Protein AF-A0A0D3IPA8-F1 (afdb_monomer)

Foldseek 3Di:
DKDQLEQALVQWDQDPVRDTDGHDSVVIDDDDPPDDDPDPPPPPPDDDNRYAALLADVVCVVPVDDDPVRSVSSVVLRVLCVVVVDDSQCSVVVVVVCVVVPAAQCACLDPPVDDDPVRNVVVVVCVVPDDGGDDDDDDQQAASPPSPHAQFWAFPQQFGHHAPVCVVVVCVVPQADSNPRHGRPDTPGGDDVSRVDDRGDDDPPPPD

Radius of gyration: 21.09 Å; Cα contacts (8 Å, |Δi|>4): 269; chains: 1; bounding box: 36×58×60 Å

Structure (mmCIF, N/CA/C/O backbone):
data_AF-A0A0D3IPA8-F1
#
_entry.id   AF-A0A0D3IPA8-F1
#
loop_
_atom_site.group_PDB
_atom_site.id
_atom_site.type_symbol
_atom_site.label_atom_id
_atom_site.label_alt_id
_atom_site.label_comp_id
_atom_site.label_asym_id
_atom_site.label_entity_id
_atom_site.label_seq_id
_atom_site.pdbx_PDB_ins_code
_atom_site.Cartn_x
_atom_site.Cartn_y
_atom_site.Cartn_z
_atom_site.occupancy
_atom_site.B_iso_or_equiv
_atom_site.auth_seq_id
_atom_site.auth_comp_id
_atom_site.auth_asym_id
_atom_site.auth_atom_id
_atom_site.pdbx_PDB_model_num
ATOM 1 N N . MET A 1 1 ? -15.850 18.752 10.579 1.00 72.00 1 MET A N 1
ATOM 2 C CA . MET A 1 1 ? -15.068 18.152 9.472 1.00 72.00 1 MET A CA 1
ATOM 3 C C . MET A 1 1 ? -15.168 16.642 9.592 1.00 72.00 1 MET A C 1
ATOM 5 O O . MET A 1 1 ? -15.233 16.176 10.719 1.00 72.00 1 MET A O 1
ATOM 9 N N . ILE A 1 2 ? -15.240 15.893 8.491 1.00 83.50 2 ILE A N 1
ATOM 10 C CA . ILE A 1 2 ? -15.263 14.421 8.517 1.00 83.50 2 ILE A CA 1
ATOM 11 C C . ILE A 1 2 ? -13.920 13.928 7.983 1.00 83.50 2 ILE A C 1
ATOM 13 O O . ILE A 1 2 ? -13.492 14.389 6.931 1.00 83.50 2 ILE A O 1
ATOM 17 N N . LEU A 1 3 ? -13.273 13.036 8.728 1.00 84.88 3 LEU A N 1
ATOM 18 C CA . LEU A 1 3 ? -12.065 12.320 8.327 1.00 84.88 3 LEU A CA 1
ATOM 19 C C . LEU A 1 3 ? -12.470 10.974 7.731 1.00 84.88 3 LEU A C 1
ATOM 21 O O . LEU A 1 3 ? -13.316 10.294 8.316 1.00 84.88 3 LEU A O 1
ATOM 25 N N . HIS A 1 4 ? -11.871 10.591 6.607 1.00 88.06 4 HIS A N 1
ATOM 26 C CA . HIS A 1 4 ? -12.133 9.331 5.916 1.00 88.06 4 HIS A CA 1
ATOM 27 C C . HIS A 1 4 ? -11.405 8.157 6.575 1.00 88.06 4 HIS A C 1
ATOM 29 O O . HIS A 1 4 ? -12.012 7.110 6.793 1.00 88.06 4 HIS A O 1
ATOM 35 N N . ARG A 1 5 ? -10.123 8.338 6.936 1.00 85.25 5 ARG A N 1
ATOM 36 C CA . ARG A 1 5 ? -9.261 7.358 7.633 1.00 85.25 5 ARG A CA 1
ATOM 37 C C . ARG A 1 5 ? -8.950 6.067 6.864 1.00 85.25 5 ARG A C 1
ATOM 39 O O . ARG A 1 5 ? -8.300 5.177 7.405 1.00 85.25 5 ARG A O 1
ATOM 46 N N . ASP A 1 6 ? -9.393 5.976 5.615 1.00 87.44 6 ASP A N 1
ATOM 47 C CA . ASP A 1 6 ? -9.100 4.859 4.706 1.00 87.44 6 ASP A CA 1
ATOM 48 C C . ASP A 1 6 ? -9.036 5.316 3.243 1.00 87.44 6 ASP A C 1
ATOM 50 O O . ASP A 1 6 ? -9.655 4.741 2.350 1.00 87.44 6 ASP A O 1
ATOM 54 N N . VAL A 1 7 ? -8.360 6.435 2.983 1.00 91.38 7 VAL A N 1
ATOM 55 C CA . VAL A 1 7 ? -8.137 6.884 1.602 1.00 91.38 7 VAL A CA 1
ATOM 56 C C . VAL A 1 7 ? -7.148 5.924 0.935 1.00 91.38 7 VAL A C 1
ATOM 58 O O . VAL A 1 7 ? -6.080 5.651 1.478 1.00 91.38 7 VAL A O 1
ATOM 61 N N . SER A 1 8 ? -7.522 5.366 -0.216 1.00 89.94 8 SER A N 1
ATOM 62 C CA . SER A 1 8 ? -6.678 4.450 -0.995 1.00 89.94 8 SER A CA 1
ATOM 63 C C . SER A 1 8 ? -7.169 4.344 -2.434 1.00 89.94 8 SER A C 1
ATOM 65 O O . SER A 1 8 ? -8.343 4.608 -2.690 1.00 89.94 8 SER A O 1
ATOM 67 N N . ALA A 1 9 ? -6.321 3.864 -3.349 1.00 87.25 9 ALA A N 1
ATOM 68 C CA . ALA A 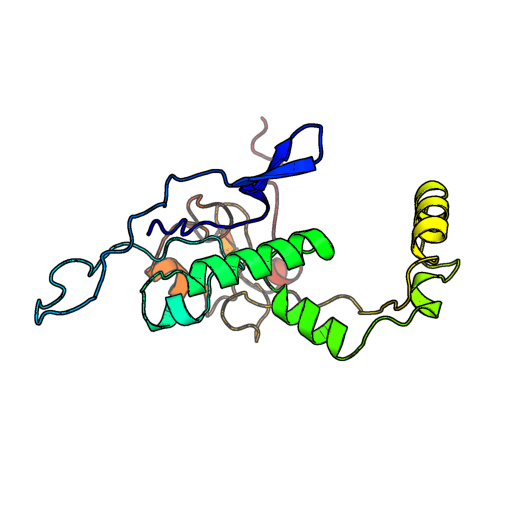1 9 ? -6.697 3.673 -4.754 1.00 87.25 9 ALA A CA 1
ATOM 69 C C . ALA A 1 9 ? -7.928 2.767 -4.918 1.00 87.25 9 ALA A C 1
ATOM 71 O O . ALA A 1 9 ? -8.840 3.089 -5.669 1.00 87.25 9 ALA A O 1
ATOM 72 N N . GLY A 1 10 ? -8.017 1.686 -4.134 1.00 87.19 10 GLY A N 1
ATOM 73 C CA . GLY A 1 10 ? -9.173 0.780 -4.157 1.00 87.19 10 GLY A CA 1
ATOM 74 C C . GLY A 1 10 ? -10.478 1.385 -3.624 1.00 87.19 10 GLY A C 1
ATOM 75 O O . GLY A 1 10 ? -11.533 0.790 -3.812 1.00 87.19 10 GLY A O 1
ATOM 76 N N . ASN A 1 11 ? -10.414 2.548 -2.970 1.00 91.81 11 ASN A N 1
ATOM 77 C CA . ASN A 1 11 ? -11.582 3.278 -2.478 1.00 91.81 11 ASN A CA 1
ATOM 78 C C . ASN A 1 11 ? -11.920 4.491 -3.368 1.00 91.81 11 ASN A C 1
ATOM 80 O O . ASN A 1 11 ? -12.805 5.264 -3.013 1.00 91.81 11 ASN A O 1
ATOM 84 N N . ILE A 1 12 ? -11.248 4.670 -4.512 1.00 91.31 12 ILE A N 1
ATOM 85 C CA . ILE A 1 12 ? -11.631 5.647 -5.537 1.00 91.31 12 ILE A CA 1
ATOM 86 C C . ILE A 1 12 ? -12.378 4.909 -6.645 1.00 91.31 12 ILE A C 1
ATOM 88 O O . ILE A 1 12 ? -11.798 4.133 -7.399 1.00 91.31 12 ILE A O 1
ATOM 92 N N . LEU A 1 13 ? -13.682 5.145 -6.741 1.00 89.38 13 LEU A N 1
ATOM 93 C CA . LEU A 1 13 ? -14.517 4.621 -7.815 1.00 89.38 13 LEU A CA 1
ATOM 94 C C . LEU A 1 13 ? -14.536 5.611 -8.974 1.00 89.38 13 LEU A C 1
ATOM 96 O O . LEU A 1 13 ? -14.623 6.818 -8.753 1.00 89.38 13 LEU A O 1
ATOM 100 N N . LEU A 1 14 ? -14.493 5.098 -10.199 1.00 88.19 14 LEU A N 1
ATOM 101 C CA . LEU A 1 14 ? -14.607 5.900 -11.412 1.00 88.19 14 LEU A CA 1
ATOM 102 C C . LEU A 1 14 ? -15.955 5.631 -12.077 1.00 88.19 14 LEU A C 1
ATOM 104 O O . LEU A 1 14 ? -16.383 4.479 -12.170 1.00 88.19 14 LEU A O 1
ATOM 108 N N . ASP A 1 15 ? -16.622 6.688 -12.532 1.00 84.06 15 ASP A N 1
ATOM 109 C CA . ASP A 1 15 ? -17.771 6.551 -13.427 1.00 84.06 15 ASP A CA 1
ATOM 110 C C . ASP A 1 15 ? -17.337 6.430 -14.901 1.00 84.06 15 ASP A C 1
ATOM 112 O O . ASP A 1 15 ? -16.159 6.541 -15.245 1.00 84.06 15 ASP A O 1
ATOM 116 N N . GLU A 1 16 ? -18.307 6.238 -15.798 1.00 85.94 16 GLU A N 1
ATOM 117 C CA . GLU A 1 16 ? -18.086 6.114 -17.250 1.00 85.94 16 GLU A CA 1
ATOM 118 C C . GLU A 1 16 ? -17.446 7.358 -17.893 1.00 85.94 16 GLU A C 1
ATOM 120 O O . GLU A 1 16 ? -16.988 7.310 -19.033 1.00 85.94 16 GLU A O 1
ATOM 125 N N . ARG A 1 17 ? -17.427 8.490 -17.182 1.00 84.88 17 ARG A N 1
ATOM 126 C CA . ARG A 1 17 ? -16.860 9.765 -17.630 1.00 84.88 17 ARG A CA 1
ATOM 127 C C . ARG A 1 17 ? -15.516 10.068 -16.960 1.00 84.88 17 ARG A C 1
ATOM 129 O O . ARG A 1 17 ? -14.978 11.149 -17.187 1.00 84.88 17 ARG A O 1
ATOM 136 N N . GLY A 1 18 ? -14.991 9.150 -16.147 1.00 79.00 18 GLY A N 1
ATOM 137 C CA . GLY A 1 18 ? -13.737 9.312 -15.416 1.00 79.00 18 GLY A CA 1
ATOM 138 C C . GLY A 1 18 ? -13.834 10.211 -14.179 1.00 79.00 18 GLY A C 1
ATOM 139 O O . GLY A 1 18 ? -12.803 10.635 -13.662 1.00 79.00 18 GLY A O 1
ATOM 140 N N . ASN A 1 19 ? -15.036 10.521 -13.682 1.00 82.75 19 ASN A N 1
ATOM 141 C CA . ASN A 1 19 ? -15.176 11.253 -12.424 1.00 82.75 19 ASN A CA 1
ATOM 142 C C . ASN A 1 19 ? -14.859 10.327 -11.244 1.00 82.75 19 ASN A C 1
ATOM 144 O O . ASN A 1 19 ? -15.402 9.225 -11.151 1.00 82.75 19 ASN A O 1
ATOM 148 N N . GLY A 1 20 ? -14.004 10.798 -10.333 1.00 86.75 20 GLY A N 1
ATOM 149 C CA . GLY A 1 20 ? -13.615 10.070 -9.128 1.00 86.75 20 GLY A CA 1
ATOM 150 C C . GLY A 1 20 ? -14.574 10.284 -7.958 1.00 86.75 20 GLY A C 1
ATOM 151 O O . GLY A 1 20 ? -14.901 11.418 -7.607 1.00 86.75 20 GLY A O 1
ATOM 152 N N . TYR A 1 21 ? -14.964 9.190 -7.311 1.00 87.56 21 TYR A N 1
ATOM 153 C CA . TYR A 1 21 ? -15.811 9.165 -6.123 1.00 87.56 21 TYR A CA 1
ATOM 154 C C . TYR A 1 21 ? -15.123 8.390 -5.005 1.00 87.56 21 TYR A C 1
ATOM 156 O O . TYR A 1 21 ? -14.749 7.233 -5.175 1.00 87.56 21 TYR A O 1
ATOM 164 N N . LEU A 1 22 ? -14.982 9.023 -3.843 1.00 89.81 22 LEU A N 1
ATOM 165 C CA . LEU A 1 22 ? -14.427 8.375 -2.661 1.00 89.81 22 LEU A CA 1
ATOM 166 C C . LEU A 1 22 ? -15.490 7.477 -2.005 1.00 89.81 22 LEU A C 1
ATOM 168 O O . LEU A 1 22 ? -16.595 7.932 -1.703 1.00 89.81 22 LEU A O 1
ATOM 172 N N . ALA A 1 23 ? -15.148 6.209 -1.804 1.00 88.81 23 ALA A N 1
ATOM 173 C CA . ALA A 1 23 ? -16.009 5.158 -1.277 1.00 88.81 23 ALA A CA 1
ATOM 174 C C . ALA A 1 23 ? -15.456 4.556 0.027 1.00 88.81 23 ALA A C 1
ATOM 176 O O . ALA A 1 23 ? -14.347 4.858 0.450 1.00 88.81 23 ALA A O 1
ATOM 177 N N . ASP A 1 24 ? -16.246 3.672 0.643 1.00 85.25 24 ASP A N 1
ATOM 178 C CA . ASP A 1 24 ? -15.945 2.994 1.913 1.00 85.25 24 ASP A CA 1
ATOM 179 C C . ASP A 1 24 ? -15.748 3.938 3.116 1.00 85.25 24 ASP A C 1
ATOM 181 O O . ASP A 1 24 ? -14.680 4.084 3.707 1.00 85.25 24 ASP A O 1
ATOM 185 N N . VAL A 1 25 ? -16.859 4.545 3.537 1.00 82.88 25 VAL A N 1
ATOM 186 C CA . VAL A 1 25 ? -16.928 5.412 4.724 1.00 82.88 25 VAL A CA 1
ATOM 187 C C . VAL A 1 25 ? -17.030 4.631 6.043 1.00 82.88 25 VAL A C 1
ATOM 189 O O . VAL A 1 25 ? -17.378 5.210 7.074 1.00 82.88 25 VAL A O 1
ATOM 192 N N . GLY A 1 26 ? -16.744 3.322 6.054 1.00 81.62 26 GLY A N 1
ATOM 193 C CA . GLY A 1 26 ? -16.870 2.476 7.247 1.00 81.62 26 GLY A CA 1
ATOM 194 C C . GLY A 1 26 ? -15.989 2.930 8.418 1.00 81.62 26 GLY A C 1
ATOM 195 O O . GLY A 1 26 ? -16.339 2.732 9.585 1.00 81.62 26 GLY A O 1
ATOM 196 N N . LEU A 1 27 ? -14.877 3.600 8.107 1.00 77.56 27 LEU A N 1
ATOM 197 C CA . LEU A 1 27 ? -13.938 4.167 9.076 1.00 77.56 27 LEU A CA 1
ATOM 198 C C . LEU A 1 27 ? -14.098 5.681 9.276 1.00 77.56 27 LEU A C 1
ATOM 200 O O . LEU A 1 27 ? -13.433 6.252 10.146 1.00 77.56 27 LEU A O 1
ATOM 204 N N . ALA A 1 28 ? -15.018 6.322 8.549 1.00 83.38 28 ALA A N 1
ATOM 205 C CA . ALA A 1 28 ? -15.177 7.764 8.588 1.00 83.38 28 ALA A CA 1
ATOM 206 C C . ALA A 1 28 ? -15.703 8.254 9.950 1.00 83.38 28 ALA A C 1
ATOM 208 O O . ALA A 1 28 ? -16.588 7.652 10.581 1.00 83.38 28 ALA A O 1
ATOM 209 N N . ARG A 1 29 ? -15.149 9.372 10.432 1.00 81.19 29 ARG A N 1
ATOM 210 C CA . ARG A 1 29 ? -15.501 9.978 11.726 1.00 81.19 29 ARG A CA 1
ATOM 211 C C . ARG A 1 29 ? -15.481 11.496 11.652 1.00 81.19 29 ARG A C 1
ATOM 213 O O . ARG A 1 29 ? -14.645 12.080 10.972 1.00 81.19 29 ARG A O 1
ATOM 220 N N . ALA A 1 30 ? -16.384 12.144 12.384 1.00 79.62 30 ALA A N 1
ATOM 221 C CA . ALA A 1 30 ? -16.293 13.581 12.587 1.00 79.62 30 ALA A CA 1
ATOM 222 C C . ALA A 1 30 ? -15.025 13.895 13.397 1.00 79.62 30 ALA A C 1
ATOM 224 O O . ALA A 1 30 ? -14.816 13.317 14.460 1.00 79.62 30 ALA A O 1
ATOM 225 N N . ALA A 1 31 ? -14.188 14.799 12.893 1.00 67.12 31 ALA A N 1
ATOM 226 C CA . ALA A 1 31 ? -13.149 15.425 13.692 1.00 67.12 31 ALA A CA 1
ATOM 227 C C . ALA A 1 31 ? -13.840 16.285 14.755 1.00 67.12 31 ALA A C 1
ATOM 229 O O . ALA A 1 31 ? -14.540 17.247 14.413 1.00 67.12 31 ALA A O 1
ATOM 230 N N . GLU A 1 32 ? -13.677 15.925 16.026 1.00 60.72 32 GLU A N 1
ATOM 231 C CA . GLU A 1 32 ? -14.066 16.800 17.125 1.00 60.72 32 GLU A CA 1
ATOM 232 C C . GLU A 1 32 ? -13.183 18.049 17.069 1.00 60.72 32 GLU A C 1
ATOM 234 O O . GLU A 1 32 ? -11.959 17.967 16.973 1.00 60.72 32 GLU A O 1
ATOM 239 N N . ALA A 1 33 ? -13.812 19.222 17.042 1.00 46.91 33 ALA A N 1
ATOM 240 C CA . ALA A 1 33 ? -13.095 20.482 17.004 1.00 46.91 33 ALA A CA 1
ATOM 241 C C . ALA A 1 33 ? -12.400 20.702 18.353 1.00 46.91 33 ALA A C 1
ATOM 243 O O . ALA A 1 33 ? -13.020 21.160 19.309 1.00 46.91 33 ALA A O 1
ATOM 244 N N . THR A 1 34 ? -11.100 20.427 18.432 1.00 44.78 34 THR A N 1
ATOM 245 C CA . THR A 1 34 ? -10.223 20.909 19.506 1.00 44.78 34 THR A CA 1
ATOM 246 C C . THR A 1 34 ? -9.998 22.415 19.340 1.00 44.78 34 THR A C 1
ATOM 248 O O . THR A 1 34 ? -8.903 22.890 19.059 1.00 44.78 34 THR A O 1
ATOM 251 N N . ALA A 1 35 ? -11.065 23.198 19.485 1.00 37.41 35 ALA A N 1
ATOM 252 C CA . ALA A 1 35 ? -11.008 24.649 19.540 1.00 37.41 35 ALA A CA 1
ATOM 253 C C . ALA A 1 35 ? -11.583 25.114 20.882 1.00 37.41 35 ALA A C 1
ATOM 255 O O . ALA A 1 35 ? -12.783 25.316 21.028 1.00 37.41 35 ALA A O 1
ATOM 256 N N . GLY A 1 36 ? -10.687 25.296 21.854 1.00 36.56 36 GLY A N 1
ATOM 257 C CA . GLY A 1 36 ? -10.942 26.100 23.047 1.00 36.56 36 GLY A CA 1
ATOM 258 C C . GLY A 1 36 ? -11.609 25.369 24.207 1.00 36.56 36 GLY A C 1
ATOM 259 O O . GLY A 1 36 ? -12.817 25.447 24.396 1.00 36.56 36 GLY A O 1
ATOM 260 N N . GLY A 1 37 ? -10.805 24.765 25.076 1.00 32.59 37 GLY A N 1
ATOM 261 C CA . GLY A 1 37 ? -11.267 24.418 26.414 1.00 32.59 37 GLY A CA 1
ATOM 262 C C . GLY A 1 37 ? -10.507 23.254 27.008 1.00 32.59 37 GLY A C 1
ATOM 263 O O . GLY A 1 37 ? -10.312 22.233 26.365 1.00 32.59 37 GLY A O 1
ATOM 264 N N . ASN A 1 38 ? -10.104 23.439 28.258 1.00 36.62 38 ASN A N 1
ATOM 265 C CA . ASN A 1 38 ? -9.404 22.512 29.139 1.00 36.62 38 ASN A CA 1
ATOM 266 C C . ASN A 1 38 ? -10.245 21.255 29.471 1.00 36.62 38 ASN A C 1
ATOM 268 O O . ASN A 1 38 ? -10.442 20.917 30.635 1.00 36.62 38 ASN A O 1
ATOM 272 N N . GLN A 1 39 ? -10.785 20.565 28.470 1.00 34.81 39 GLN A N 1
ATOM 273 C CA . GLN A 1 39 ? -11.315 19.226 28.654 1.00 34.81 39 GLN A CA 1
ATOM 274 C C . GLN A 1 39 ? -10.170 18.262 28.403 1.00 34.81 39 GLN A C 1
ATOM 276 O O . GLN A 1 39 ? -9.708 18.083 27.278 1.00 34.81 39 GLN A O 1
ATOM 281 N N . GLN A 1 40 ? -9.691 17.666 29.495 1.00 38.81 40 GLN A N 1
ATOM 282 C CA . GLN A 1 40 ? -8.986 16.398 29.431 1.00 38.81 40 GLN A CA 1
ATOM 283 C C . GLN A 1 40 ? -9.760 15.502 28.467 1.00 38.81 40 GLN A C 1
ATOM 285 O O . GLN A 1 40 ? -10.914 15.157 28.739 1.00 38.81 40 GLN A O 1
ATOM 290 N N . VAL A 1 41 ? -9.120 15.188 27.339 1.00 41.72 41 VAL A N 1
ATOM 291 C CA . VAL A 1 41 ? -9.574 14.241 26.320 1.00 41.72 41 VAL A CA 1
ATOM 292 C C . VAL A 1 41 ? -9.639 12.874 26.996 1.00 41.72 41 VAL A C 1
ATOM 294 O O . VAL A 1 41 ? -8.718 12.062 26.952 1.00 41.72 41 VAL A O 1
ATOM 297 N N . SER A 1 42 ? -10.705 12.673 27.757 1.00 39.75 42 SER A N 1
ATOM 298 C CA . SER A 1 42 ? -11.007 11.442 28.452 1.00 39.75 42 SER A CA 1
ATOM 299 C C . SER A 1 42 ? -11.782 10.576 27.466 1.00 39.75 42 SER A C 1
ATOM 301 O O . SER A 1 42 ? -12.867 10.935 27.024 1.00 39.75 42 SER A O 1
ATOM 303 N N . HIS A 1 43 ? -11.180 9.434 27.119 1.00 34.94 43 HIS A N 1
ATOM 304 C CA . HIS A 1 43 ? -11.768 8.317 26.362 1.00 34.94 43 HIS A CA 1
ATOM 305 C C . HIS A 1 43 ? -11.699 8.316 24.821 1.00 34.94 43 HIS A C 1
ATOM 307 O O . HIS A 1 43 ? -12.614 7.818 24.174 1.00 34.94 43 HIS A O 1
ATOM 313 N N . LEU A 1 44 ? -10.555 8.684 24.227 1.00 42.69 44 LEU A N 1
ATOM 314 C CA . LEU A 1 44 ? -10.120 8.088 22.940 1.00 42.69 44 LEU A CA 1
ATOM 315 C C . LEU A 1 44 ? -8.826 7.262 23.052 1.00 42.69 44 LEU A C 1
ATOM 317 O O . LEU A 1 44 ? -8.225 6.868 22.056 1.00 42.69 44 LEU A O 1
ATOM 321 N N . SER A 1 45 ? -8.424 6.920 24.277 1.00 40.16 45 SER A N 1
ATOM 322 C CA . SER A 1 45 ? -7.526 5.787 24.495 1.00 40.16 45 SER A CA 1
ATOM 323 C C . SER A 1 45 ? -8.272 4.513 24.071 1.00 40.16 45 SER A C 1
ATOM 325 O O . SER A 1 45 ? -9.305 4.214 24.665 1.00 40.16 45 SER A O 1
ATOM 327 N N . THR A 1 46 ? -7.761 3.785 23.062 1.00 40.06 46 THR A N 1
ATOM 328 C CA . THR A 1 46 ? -8.163 2.428 22.585 1.00 40.06 46 THR A CA 1
ATOM 329 C C . THR A 1 46 ? -9.049 2.245 21.330 1.00 40.06 46 THR A C 1
ATOM 331 O O . THR A 1 46 ? -9.798 1.273 21.253 1.00 40.06 46 THR A O 1
ATOM 334 N N . GLN A 1 47 ? -8.914 3.032 20.255 1.00 44.81 47 GLN A N 1
ATOM 335 C CA . GLN A 1 47 ? -9.396 2.572 18.933 1.00 44.81 47 GLN A CA 1
ATOM 336 C C . GLN A 1 47 ? -8.225 2.372 17.973 1.00 44.81 47 GLN A C 1
ATOM 338 O O . GLN A 1 47 ? -7.718 3.344 17.435 1.00 44.81 47 GLN A O 1
ATOM 343 N N . ARG A 1 48 ? -7.804 1.098 17.843 1.00 50.94 48 ARG A N 1
ATOM 344 C CA . ARG A 1 48 ? -6.963 0.475 16.794 1.00 50.94 48 ARG A CA 1
ATOM 345 C C . ARG A 1 48 ? -6.468 1.450 15.712 1.00 50.94 48 ARG A C 1
ATOM 347 O O . ARG A 1 48 ? -7.279 2.113 15.078 1.00 50.94 48 ARG A O 1
ATOM 354 N N . LEU A 1 49 ? -5.158 1.473 15.444 1.00 54.28 49 LEU A N 1
ATOM 355 C CA . LEU A 1 49 ? -4.616 2.078 14.220 1.00 54.28 49 LEU A CA 1
ATOM 356 C C . LEU A 1 49 ? -5.353 1.472 13.015 1.00 54.28 49 LEU A C 1
ATOM 358 O O . LEU A 1 49 ? -5.122 0.324 12.645 1.00 54.28 49 LEU A O 1
ATOM 362 N N . PHE A 1 50 ? -6.306 2.224 12.474 1.00 59.56 50 PHE A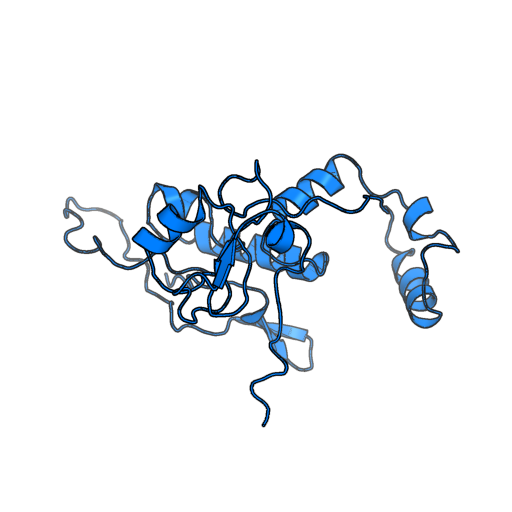 N 1
ATOM 363 C CA . PHE A 1 50 ? -7.077 1.862 11.298 1.00 59.56 50 PHE A CA 1
ATOM 364 C C . PHE A 1 50 ? -6.493 2.643 10.130 1.00 59.56 50 PHE A C 1
ATOM 366 O O . PHE A 1 50 ? -6.422 3.869 10.182 1.00 59.56 50 PHE A O 1
ATOM 373 N N . GLY A 1 51 ? -6.063 1.912 9.112 1.00 63.56 51 GLY A N 1
ATOM 374 C CA . GLY A 1 51 ? -5.547 2.443 7.862 1.00 63.56 51 GLY A CA 1
ATOM 375 C C . GLY A 1 51 ? -4.971 1.304 7.031 1.00 63.56 51 GLY A C 1
ATOM 376 O O . GLY A 1 51 ? -4.535 0.281 7.573 1.00 63.56 51 GLY A O 1
ATOM 377 N N . LYS A 1 52 ? -5.014 1.438 5.708 1.00 74.81 52 LYS A N 1
ATOM 378 C CA . LYS A 1 52 ? -4.388 0.468 4.807 1.00 74.81 52 LYS A CA 1
ATOM 379 C C . LYS A 1 52 ? -2.856 0.593 4.887 1.00 74.81 52 LYS A C 1
ATOM 381 O O . LYS A 1 52 ? -2.339 1.707 4.770 1.00 74.81 52 LYS A O 1
ATOM 386 N N . PRO A 1 53 ? -2.112 -0.514 5.086 1.00 77.06 53 PRO A N 1
ATOM 387 C CA . PRO A 1 53 ? -0.651 -0.498 5.023 1.00 77.06 53 PRO A CA 1
ATOM 388 C C . PRO A 1 53 ? -0.147 0.156 3.730 1.00 77.06 53 PRO A C 1
ATOM 390 O O . PRO A 1 53 ? -0.722 -0.057 2.664 1.00 77.06 53 PRO A O 1
ATOM 393 N N . GLY A 1 54 ? 0.898 0.978 3.837 1.00 83.44 54 GLY A N 1
ATOM 394 C CA . GLY A 1 54 ? 1.431 1.782 2.730 1.00 83.44 54 GLY A CA 1
ATOM 395 C C . GLY A 1 54 ? 0.751 3.143 2.538 1.00 83.44 54 GLY A C 1
ATOM 396 O O . GLY A 1 54 ? 1.403 4.063 2.071 1.00 83.44 54 GLY A O 1
ATOM 397 N N . TYR A 1 55 ? -0.509 3.313 2.959 1.00 87.00 55 TYR A N 1
ATOM 398 C CA . TYR A 1 55 ? -1.239 4.592 2.868 1.00 87.00 55 TYR A CA 1
ATOM 399 C C . TYR A 1 55 ? -1.213 5.404 4.168 1.00 87.00 55 TYR A C 1
ATOM 401 O O . TYR A 1 55 ? -1.594 6.571 4.179 1.00 87.00 55 TYR A O 1
ATOM 409 N N . MET A 1 56 ? -0.816 4.783 5.282 1.00 86.25 56 MET A N 1
ATOM 410 C CA . MET A 1 56 ? -0.811 5.436 6.589 1.00 86.25 56 MET A CA 1
ATOM 411 C C . MET A 1 56 ? 0.325 6.444 6.712 1.00 86.25 56 MET A C 1
ATOM 413 O O . MET A 1 56 ? 1.488 6.094 6.530 1.00 86.25 56 MET A O 1
ATOM 417 N N . ASP A 1 57 ? -0.035 7.657 7.125 1.00 85.31 57 ASP A N 1
ATOM 418 C CA . ASP A 1 57 ? 0.920 8.684 7.521 1.00 85.31 57 ASP A CA 1
ATOM 419 C C . ASP A 1 57 ? 1.785 8.175 8.693 1.00 85.31 57 ASP A C 1
ATOM 421 O O . ASP A 1 57 ? 1.233 7.739 9.713 1.00 85.31 57 ASP A O 1
ATOM 425 N N . PRO A 1 58 ? 3.125 8.219 8.599 1.00 75.94 58 PRO A N 1
ATOM 426 C CA . PRO A 1 58 ? 3.996 7.835 9.704 1.00 75.94 58 PRO A CA 1
ATOM 427 C C . PRO A 1 58 ? 3.725 8.640 10.986 1.00 75.94 58 PRO A C 1
ATOM 429 O O . PRO A 1 58 ? 3.912 8.107 12.081 1.00 75.94 58 PRO A O 1
ATOM 432 N N . ILE A 1 59 ? 3.211 9.874 10.898 1.00 70.62 59 ILE A N 1
ATOM 433 C CA . ILE A 1 59 ? 2.868 10.673 12.084 1.00 70.62 59 ILE A CA 1
ATOM 434 C C . ILE A 1 59 ? 1.698 10.071 12.875 1.00 70.62 59 ILE A C 1
ATOM 436 O O . ILE A 1 59 ? 1.658 10.176 14.101 1.0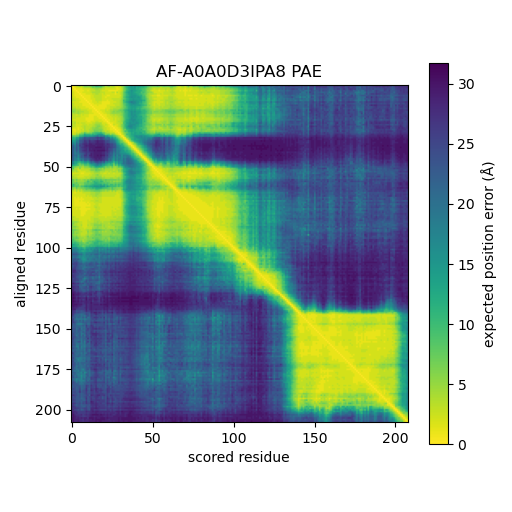0 70.62 59 ILE A O 1
ATOM 440 N N . ILE A 1 60 ? 0.790 9.343 12.210 1.00 69.94 60 ILE A N 1
ATOM 441 C CA . ILE A 1 60 ? -0.290 8.599 12.873 1.00 69.94 60 ILE A CA 1
ATOM 442 C C . ILE A 1 60 ? 0.280 7.494 13.766 1.00 69.94 60 ILE A C 1
ATOM 444 O O . ILE A 1 60 ? -0.309 7.184 14.800 1.00 69.94 60 ILE A O 1
ATOM 448 N N . MET A 1 61 ? 1.422 6.906 13.397 1.00 62.88 61 MET A N 1
ATOM 449 C CA . MET A 1 61 ? 2.080 5.882 14.212 1.00 62.88 61 MET A CA 1
ATOM 450 C C . MET A 1 61 ? 2.704 6.464 15.485 1.00 62.88 61 MET A C 1
ATOM 452 O O . MET A 1 61 ? 2.852 5.737 16.467 1.00 62.88 61 MET A O 1
ATOM 456 N N . HIS A 1 62 ? 3.052 7.753 15.470 1.00 59.47 62 HIS A N 1
ATOM 457 C CA . HIS A 1 62 ? 3.651 8.461 16.598 1.00 59.47 62 HIS A CA 1
ATOM 458 C C . HIS A 1 62 ? 2.588 9.060 17.531 1.00 59.47 62 HIS A C 1
ATOM 460 O O . HIS A 1 62 ? 2.601 8.799 18.733 1.00 59.47 62 HIS A O 1
ATOM 466 N N . ASP A 1 63 ? 1.633 9.811 16.977 1.00 65.00 63 ASP A N 1
ATOM 467 C CA . ASP A 1 63 ? 0.654 10.575 17.762 1.00 65.00 63 ASP A CA 1
ATOM 468 C C . ASP A 1 63 ? -0.661 9.814 17.989 1.00 65.00 63 ASP A C 1
ATOM 470 O O . ASP A 1 63 ? -1.466 10.168 18.855 1.00 65.00 63 ASP A O 1
ATOM 474 N N . GLY A 1 64 ? -0.922 8.765 17.202 1.00 64.06 64 GLY A N 1
ATOM 475 C CA . GLY A 1 64 ? -2.161 7.985 17.265 1.00 64.06 64 GLY A CA 1
ATOM 476 C C . GLY A 1 64 ? -3.417 8.769 16.869 1.00 64.06 64 GLY A C 1
ATOM 477 O O . GLY A 1 64 ? -4.525 8.258 17.036 1.00 64.06 64 GLY A O 1
ATOM 478 N N . GLN A 1 65 ? -3.270 10.001 16.371 1.00 69.81 65 GLN A N 1
ATOM 479 C CA . GLN A 1 65 ? -4.376 10.891 16.029 1.00 69.81 65 GLN A CA 1
ATOM 480 C C . GLN A 1 65 ? -4.526 11.012 14.513 1.00 69.81 65 GLN A C 1
ATOM 482 O O . GLN A 1 65 ? -3.619 11.465 13.819 1.00 69.81 65 GLN A O 1
ATOM 487 N N . ALA A 1 66 ? -5.703 10.651 14.001 1.00 75.62 66 ALA A N 1
ATOM 488 C CA . ALA A 1 66 ? -6.073 10.963 12.626 1.00 75.62 66 ALA A CA 1
ATOM 489 C C . ALA A 1 66 ? -6.438 12.447 12.501 1.00 75.62 66 ALA A C 1
ATOM 491 O O . ALA A 1 66 ? -7.092 13.018 13.375 1.00 75.62 66 ALA A O 1
ATOM 492 N N . SER A 1 67 ? -6.049 13.062 11.392 1.00 79.19 67 SER A N 1
ATOM 493 C CA . SER A 1 67 ? -6.340 14.458 11.080 1.00 79.19 67 SER A CA 1
ATOM 494 C C . SER A 1 67 ? -6.600 14.639 9.585 1.00 79.19 67 SER A C 1
ATOM 496 O O . SER A 1 67 ? -6.520 13.702 8.794 1.00 79.19 67 SER A O 1
ATOM 498 N N . GLN A 1 68 ? -6.897 15.868 9.169 1.00 83.25 68 GLN A N 1
ATOM 499 C CA . GLN A 1 68 ? -6.987 16.176 7.744 1.00 83.25 68 GLN A CA 1
ATOM 500 C C . GLN A 1 68 ? -5.652 15.934 7.025 1.00 83.25 68 GLN A C 1
ATOM 502 O O . GLN A 1 68 ? -5.650 15.470 5.893 1.00 83.25 68 GLN A O 1
ATOM 507 N N . LEU A 1 69 ? -4.522 16.213 7.685 1.00 83.50 69 LEU A N 1
ATOM 508 C CA . LEU A 1 69 ? -3.193 16.018 7.099 1.00 83.50 69 LEU A CA 1
ATOM 509 C C . LEU A 1 69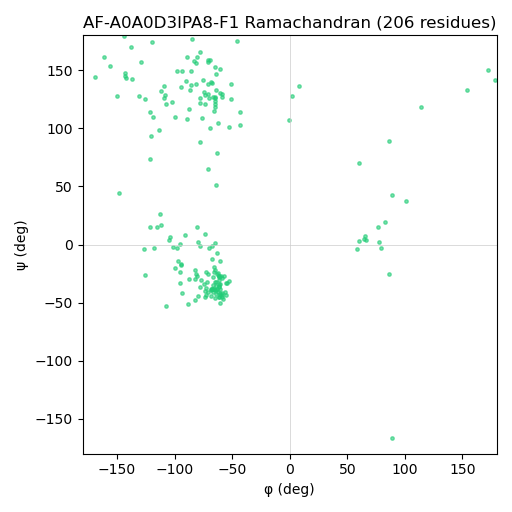 ? -2.920 14.543 6.810 1.00 83.50 69 LEU A C 1
ATOM 511 O O . LEU A 1 69 ? -2.343 14.220 5.778 1.00 83.50 69 LEU A O 1
ATOM 515 N N . THR A 1 70 ? -3.417 13.651 7.664 1.00 84.69 70 THR A N 1
ATOM 516 C CA . THR A 1 70 ? -3.196 12.213 7.506 1.00 84.69 70 THR A CA 1
ATOM 517 C C . THR A 1 70 ? -4.045 11.630 6.373 1.00 84.69 70 THR A C 1
ATOM 519 O O . THR A 1 70 ? -3.586 10.744 5.658 1.00 84.69 70 THR A O 1
ATOM 522 N N . ASP A 1 71 ? -5.262 12.151 6.157 1.00 87.56 71 ASP A N 1
ATOM 523 C CA . ASP A 1 71 ? -6.062 11.819 4.966 1.00 87.56 71 ASP A CA 1
ATOM 524 C C . ASP A 1 71 ? -5.417 12.385 3.686 1.00 87.56 71 ASP A C 1
ATOM 526 O O . ASP A 1 71 ? -5.401 11.712 2.655 1.00 87.56 71 ASP A O 1
ATOM 530 N N . SER A 1 72 ? -4.842 13.592 3.748 1.00 88.69 72 SER A N 1
ATOM 531 C CA . SER A 1 72 ? -4.100 14.191 2.629 1.00 88.69 72 SER A CA 1
ATOM 532 C C . SER A 1 72 ? -2.847 13.394 2.264 1.00 88.69 72 SER A C 1
ATOM 534 O O . SER A 1 72 ? -2.557 13.222 1.083 1.00 88.69 72 SER A O 1
ATOM 536 N N . TYR A 1 73 ? -2.120 12.870 3.253 1.00 90.56 73 TYR A N 1
ATOM 537 C CA . TYR A 1 73 ? -0.986 11.976 3.020 1.00 90.56 73 TYR A CA 1
ATOM 538 C C . TYR A 1 73 ? -1.428 10.709 2.277 1.00 90.56 73 TYR A C 1
ATOM 540 O O . TYR A 1 73 ? -0.874 10.370 1.231 1.00 90.56 73 TYR A O 1
ATOM 548 N N . ALA A 1 74 ? -2.481 10.047 2.764 1.00 91.62 74 ALA A N 1
ATOM 549 C CA . ALA A 1 74 ? -3.030 8.845 2.141 1.00 91.62 74 ALA A CA 1
ATOM 550 C C . ALA A 1 74 ? -3.547 9.103 0.709 1.00 91.62 74 ALA A C 1
ATOM 552 O O . ALA A 1 74 ? -3.412 8.250 -0.176 1.00 91.62 74 ALA A O 1
ATOM 553 N N . LEU A 1 75 ? -4.086 10.299 0.448 1.00 93.31 75 LEU A N 1
ATOM 554 C CA . LEU A 1 75 ? -4.417 10.750 -0.904 1.00 93.31 75 LEU A CA 1
ATOM 555 C C . LEU A 1 75 ? -3.165 10.886 -1.785 1.00 93.31 75 LEU A C 1
ATOM 557 O O . LEU A 1 75 ? -3.184 10.433 -2.926 1.00 93.31 75 LEU A O 1
ATOM 561 N N . GLY A 1 76 ? -2.069 11.445 -1.266 1.00 93.19 76 GLY A N 1
ATOM 562 C CA . GLY A 1 76 ? -0.788 11.524 -1.977 1.00 93.19 76 GLY A CA 1
ATOM 563 C C . GLY A 1 76 ? -0.265 10.148 -2.397 1.00 93.19 76 GLY A C 1
ATOM 564 O O . GLY A 1 76 ? 0.051 9.938 -3.566 1.00 93.19 76 GLY A O 1
ATOM 565 N N . ILE A 1 77 ? -0.286 9.176 -1.481 1.00 93.81 77 ILE A N 1
ATOM 566 C CA . ILE A 1 77 ? 0.055 7.780 -1.800 1.00 93.81 77 ILE A CA 1
ATOM 567 C C . ILE A 1 77 ? -0.889 7.212 -2.865 1.00 93.81 77 ILE A C 1
ATOM 569 O O . ILE A 1 77 ? -0.442 6.546 -3.791 1.00 93.81 77 ILE A O 1
ATOM 573 N N . THR A 1 78 ? -2.190 7.496 -2.776 1.00 92.44 78 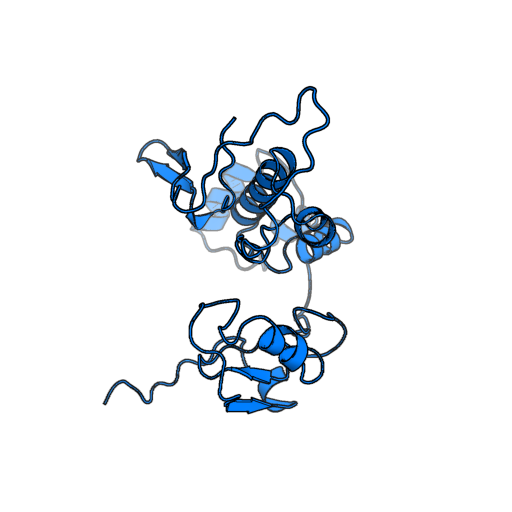THR A N 1
ATOM 574 C CA . THR A 1 78 ? -3.178 7.049 -3.772 1.00 92.44 78 THR A CA 1
ATOM 575 C C . THR A 1 78 ? -2.857 7.557 -5.175 1.00 92.44 78 THR A C 1
ATOM 577 O O . THR A 1 78 ? -2.954 6.795 -6.139 1.00 92.44 78 THR A O 1
ATOM 580 N N . LEU A 1 79 ? -2.440 8.817 -5.296 1.00 88.62 79 LEU A N 1
ATOM 581 C CA . LEU A 1 79 ? -2.006 9.384 -6.570 1.00 88.62 79 LEU A CA 1
ATOM 582 C C . LEU A 1 79 ? -0.743 8.691 -7.081 1.00 88.62 79 LEU A C 1
ATOM 584 O O . LEU A 1 79 ? -0.716 8.281 -8.235 1.00 88.62 79 LEU A O 1
ATOM 588 N N . LEU A 1 80 ? 0.260 8.485 -6.225 1.00 86.31 80 LEU A N 1
ATOM 589 C CA . LEU A 1 80 ? 1.491 7.793 -6.612 1.00 86.31 80 LEU A CA 1
ATOM 590 C C . LEU A 1 80 ? 1.224 6.353 -7.072 1.00 86.31 80 LEU A C 1
ATOM 592 O O . LEU A 1 80 ? 1.745 5.944 -8.103 1.00 86.31 80 LEU A O 1
ATOM 596 N N . VAL A 1 81 ? 0.367 5.600 -6.376 1.00 87.00 81 VAL A N 1
ATOM 597 C CA . VAL A 1 81 ? -0.054 4.251 -6.801 1.00 87.00 81 VAL A CA 1
ATOM 598 C C . VAL A 1 81 ? -0.705 4.300 -8.181 1.00 87.00 81 VAL A C 1
ATOM 600 O O . VAL A 1 81 ? -0.416 3.467 -9.033 1.00 87.00 81 VAL A O 1
ATOM 603 N N . SER A 1 82 ? -1.570 5.289 -8.408 1.00 83.50 82 SER A N 1
ATOM 604 C CA . SER A 1 82 ? -2.304 5.429 -9.669 1.00 83.50 82 SER A CA 1
ATOM 605 C C . SER A 1 82 ? -1.387 5.807 -10.833 1.00 83.50 82 SER A C 1
ATOM 607 O O . SER A 1 82 ? -1.562 5.295 -11.931 1.00 83.50 82 SER A O 1
ATOM 609 N N . LEU A 1 83 ? -0.408 6.684 -10.593 1.00 80.50 83 LEU A N 1
ATOM 610 C CA . LEU A 1 83 ? 0.524 7.171 -11.612 1.00 80.50 83 LEU A CA 1
ATOM 611 C C . LEU A 1 83 ? 1.621 6.158 -11.942 1.00 80.50 83 LEU A C 1
ATOM 613 O O . LEU A 1 83 ? 2.026 6.048 -13.091 1.00 80.50 83 LEU A O 1
ATOM 617 N N . THR A 1 84 ? 2.104 5.421 -10.942 1.00 77.50 84 THR A N 1
ATOM 618 C CA . THR A 1 84 ? 3.226 4.484 -11.115 1.00 77.50 84 THR A CA 1
ATOM 619 C C . THR A 1 84 ? 2.773 3.052 -11.396 1.00 77.50 84 THR A C 1
ATOM 621 O O . THR A 1 84 ? 3.585 2.217 -11.782 1.00 77.50 84 THR A O 1
ATOM 624 N N . GLY A 1 85 ? 1.506 2.722 -11.120 1.00 79.62 85 GLY A N 1
ATOM 625 C CA . GLY A 1 85 ? 1.005 1.345 -11.124 1.00 79.62 85 GLY A CA 1
ATOM 626 C C . GLY A 1 85 ? 1.609 0.454 -10.027 1.00 79.62 85 GLY A C 1
ATOM 627 O O . GLY A 1 85 ? 1.316 -0.742 -9.971 1.00 79.62 85 GLY A O 1
ATOM 628 N N . ARG A 1 86 ? 2.454 1.005 -9.146 1.00 81.19 86 ARG A N 1
ATOM 629 C CA . ARG A 1 86 ? 3.150 0.263 -8.090 1.00 81.19 86 ARG A CA 1
ATOM 630 C C . ARG A 1 86 ? 2.271 0.146 -6.846 1.00 81.19 86 ARG A C 1
ATOM 632 O O . ARG A 1 86 ? 1.449 1.009 -6.540 1.00 81.19 86 ARG A O 1
ATOM 639 N N . GLY A 1 87 ? 2.445 -0.942 -6.099 1.00 80.75 87 GLY A N 1
ATOM 640 C CA . GLY A 1 87 ? 1.739 -1.140 -4.833 1.00 80.75 87 GLY A CA 1
ATOM 641 C C . GLY A 1 87 ? 2.143 -0.093 -3.790 1.00 80.75 87 GLY A C 1
ATOM 642 O O . GLY A 1 87 ? 3.295 0.315 -3.737 1.00 80.75 87 GLY A O 1
ATOM 643 N N . ALA A 1 88 ? 1.210 0.305 -2.920 1.00 81.00 88 ALA A N 1
ATOM 644 C CA . ALA A 1 88 ? 1.455 1.336 -1.900 1.00 81.00 88 ALA A CA 1
ATOM 645 C C . ALA A 1 88 ? 2.562 0.978 -0.893 1.00 81.00 88 ALA A C 1
ATOM 647 O O . ALA A 1 88 ? 3.199 1.856 -0.316 1.00 81.00 88 ALA A O 1
ATOM 648 N N . LEU A 1 89 ? 2.782 -0.314 -0.644 1.00 81.44 89 LEU A N 1
ATOM 649 C CA . LEU A 1 89 ? 3.812 -0.764 0.284 1.00 81.44 89 LEU A CA 1
ATOM 650 C C . LEU A 1 89 ? 5.189 -0.678 -0.380 1.00 81.44 89 LEU A C 1
ATOM 652 O O . LEU A 1 89 ? 5.415 -1.306 -1.408 1.00 81.44 89 LEU A O 1
ATOM 656 N N . GLY A 1 90 ? 6.101 0.083 0.228 1.00 76.25 90 GLY A N 1
ATOM 657 C CA . 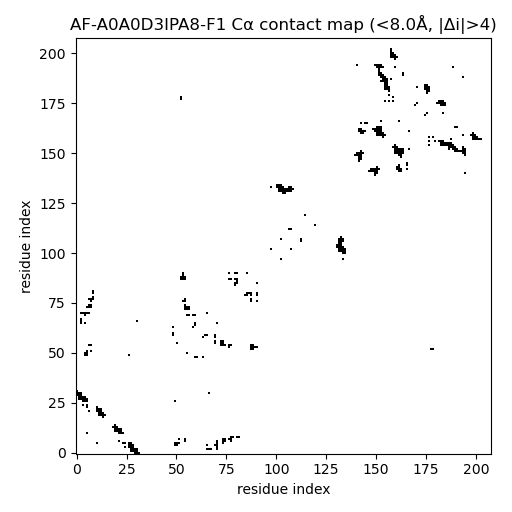GLY A 1 90 ? 7.425 0.348 -0.344 1.00 76.25 90 GLY A CA 1
ATOM 658 C C . GLY A 1 90 ? 7.420 1.393 -1.463 1.00 76.25 90 GLY A C 1
ATOM 659 O O . GLY A 1 90 ? 8.477 1.684 -2.008 1.00 76.25 90 GLY A O 1
ATOM 660 N N . LEU A 1 91 ? 6.262 1.992 -1.774 1.00 81.56 91 LEU A N 1
ATOM 661 C CA . LEU A 1 91 ? 6.122 2.957 -2.864 1.00 81.56 91 LEU A CA 1
ATOM 662 C C . LEU A 1 91 ? 7.034 4.166 -2.703 1.00 81.56 91 LEU A C 1
ATOM 664 O O . LEU A 1 91 ? 7.677 4.560 -3.661 1.00 81.56 91 LEU A O 1
ATOM 668 N N . LEU A 1 92 ? 7.099 4.738 -1.499 1.00 78.94 92 LEU A N 1
ATOM 669 C CA . LEU A 1 92 ? 7.944 5.904 -1.253 1.00 78.94 92 LEU A CA 1
ATOM 670 C C . LEU A 1 92 ? 9.419 5.591 -1.484 1.00 78.94 92 LEU A C 1
ATOM 672 O O . LEU A 1 92 ? 10.082 6.371 -2.140 1.00 78.94 92 LEU A O 1
ATOM 676 N N . ASN A 1 93 ? 9.896 4.417 -1.067 1.00 75.75 93 ASN A N 1
ATOM 677 C CA . ASN A 1 93 ? 11.276 4.006 -1.329 1.00 75.75 93 ASN A CA 1
ATOM 678 C C . ASN A 1 93 ? 11.519 3.778 -2.824 1.00 75.75 93 ASN A C 1
ATOM 680 O O . ASN A 1 93 ? 12.557 4.164 -3.340 1.00 75.75 93 ASN A O 1
ATOM 684 N N . ALA A 1 94 ? 10.559 3.166 -3.521 1.00 72.25 94 ALA A N 1
ATOM 685 C CA . ALA A 1 94 ? 10.646 2.977 -4.963 1.00 72.25 94 ALA A CA 1
ATOM 686 C C . ALA A 1 94 ? 10.661 4.320 -5.709 1.00 72.25 94 ALA A C 1
ATOM 688 O O . ALA A 1 94 ? 11.391 4.465 -6.682 1.00 72.25 94 ALA A O 1
ATOM 689 N N . CYS A 1 95 ? 9.875 5.296 -5.248 1.00 74.50 95 CYS A N 1
ATOM 690 C CA . CYS A 1 95 ? 9.888 6.653 -5.776 1.00 74.50 95 CYS A CA 1
ATOM 691 C C . CYS A 1 95 ? 11.191 7.379 -5.434 1.00 74.50 95 CYS A C 1
ATOM 693 O O . CYS A 1 95 ? 11.749 8.005 -6.319 1.00 74.50 95 CYS A O 1
ATOM 695 N N . ASP A 1 96 ? 11.695 7.278 -4.205 1.00 76.38 96 ASP A N 1
ATOM 696 C CA . ASP A 1 96 ? 12.965 7.888 -3.801 1.00 76.38 96 ASP A CA 1
ATOM 697 C C . ASP A 1 96 ? 14.125 7.318 -4.632 1.00 76.38 96 ASP A C 1
ATOM 699 O O . ASP A 1 96 ? 14.905 8.078 -5.195 1.00 76.38 96 ASP A O 1
ATOM 703 N N . TYR A 1 97 ? 14.174 5.995 -4.818 1.00 68.81 97 TYR A N 1
ATOM 704 C CA . TYR A 1 97 ? 15.167 5.344 -5.675 1.00 68.81 97 TYR A CA 1
ATOM 705 C C . TYR A 1 97 ? 15.050 5.798 -7.137 1.00 68.81 97 TYR A C 1
ATOM 707 O O . TYR A 1 97 ? 16.049 6.141 -7.763 1.00 68.81 97 TYR A O 1
ATOM 715 N N . ALA A 1 98 ? 13.826 5.855 -7.670 1.00 69.00 98 ALA A N 1
ATOM 716 C CA . ALA A 1 98 ? 13.579 6.349 -9.024 1.00 69.00 98 ALA A CA 1
ATOM 717 C C . ALA A 1 98 ? 13.892 7.848 -9.181 1.00 69.00 98 ALA A C 1
ATOM 719 O O . ALA A 1 98 ? 14.139 8.305 -10.287 1.00 69.00 98 ALA A O 1
ATOM 720 N N . LEU A 1 99 ? 13.877 8.638 -8.106 1.00 72.75 99 LEU A N 1
ATOM 721 C CA . LEU A 1 99 ? 14.282 10.045 -8.146 1.00 72.75 99 LEU A CA 1
ATOM 722 C C . LEU A 1 99 ? 15.804 10.214 -8.059 1.00 72.75 99 LEU A C 1
ATOM 724 O O . LEU A 1 99 ? 16.326 11.186 -8.607 1.00 72.75 99 LEU A O 1
ATOM 728 N N . ASP A 1 100 ? 16.502 9.293 -7.392 1.00 72.31 100 ASP A N 1
ATOM 729 C CA . ASP A 1 100 ? 17.966 9.272 -7.309 1.00 72.31 100 ASP A CA 1
ATOM 730 C C . ASP A 1 100 ? 18.610 8.809 -8.628 1.00 72.31 100 ASP A C 1
ATOM 732 O O . ASP A 1 100 ? 19.607 9.388 -9.069 1.00 72.31 100 ASP A O 1
ATOM 736 N N . GLU A 1 101 ? 18.016 7.812 -9.287 1.00 66.81 101 GLU A N 1
ATOM 737 C CA . GLU A 1 101 ? 18.386 7.358 -10.631 1.00 66.81 101 GLU A CA 1
ATOM 738 C C . GLU A 1 101 ? 17.176 7.466 -11.564 1.00 66.81 101 GLU A C 1
ATOM 740 O O . GLU A 1 101 ? 16.565 6.451 -11.912 1.00 66.81 101 GLU A O 1
ATOM 745 N N . PRO A 1 102 ? 16.807 8.698 -11.967 1.00 65.88 102 PRO A N 1
ATOM 746 C CA . PRO A 1 102 ? 15.701 8.892 -12.865 1.00 65.88 102 PRO A CA 1
ATOM 747 C C . PRO A 1 102 ? 16.078 8.269 -14.180 1.00 65.88 102 PRO A C 1
ATOM 749 O O . PRO A 1 102 ? 17.042 8.622 -14.864 1.00 65.88 102 PRO A O 1
ATOM 752 N N . ASP A 1 103 ? 15.238 7.334 -14.522 1.00 66.94 103 ASP A N 1
ATOM 753 C CA . ASP A 1 103 ? 14.638 7.319 -15.802 1.00 66.94 103 ASP A CA 1
ATOM 754 C C . ASP A 1 103 ? 15.028 8.496 -16.776 1.00 66.94 103 ASP A C 1
ATOM 756 O O . ASP A 1 103 ? 14.535 9.596 -16.593 1.00 66.94 103 ASP A O 1
ATOM 760 N N . THR A 1 104 ? 15.848 8.277 -17.833 1.00 70.25 104 THR A N 1
ATOM 761 C CA . THR A 1 104 ? 16.110 9.054 -19.091 1.00 70.25 104 THR A CA 1
ATOM 762 C C . THR A 1 104 ? 15.173 8.819 -20.301 1.00 70.25 104 THR A C 1
ATOM 764 O O . THR A 1 104 ? 14.764 7.699 -20.596 1.00 70.25 104 THR A O 1
ATOM 767 N N . ALA A 1 105 ? 14.749 9.862 -21.015 1.00 58.12 105 ALA A N 1
ATOM 768 C CA . ALA A 1 105 ? 13.705 9.753 -22.044 1.00 58.12 105 ALA A CA 1
ATOM 769 C C . ALA A 1 105 ? 14.114 8.809 -23.169 1.00 58.12 105 ALA A C 1
ATOM 771 O O . ALA A 1 105 ? 13.306 8.020 -23.654 1.00 58.12 105 ALA A O 1
ATOM 772 N N . GLU A 1 106 ? 15.404 8.833 -23.501 1.00 58.12 106 GLU A N 1
ATOM 773 C CA . GLU A 1 106 ? 16.010 7.905 -24.439 1.00 58.12 106 GLU A CA 1
ATOM 774 C C . GLU A 1 106 ? 15.915 6.435 -23.992 1.00 58.12 106 GLU A C 1
ATOM 776 O O . GLU A 1 106 ? 15.819 5.557 -24.847 1.00 58.12 106 GLU A O 1
ATOM 781 N N . GLY A 1 107 ? 15.912 6.151 -22.684 1.00 63.47 107 GLY A N 1
ATOM 782 C CA . GLY A 1 107 ? 15.781 4.801 -22.127 1.00 63.47 107 GLY A CA 1
ATOM 783 C C . GLY A 1 107 ? 14.368 4.226 -22.258 1.00 63.47 107 GLY A C 1
ATOM 784 O O . GLY A 1 107 ? 14.205 3.088 -22.693 1.00 63.47 107 GLY A O 1
ATOM 785 N N . ILE A 1 108 ? 13.338 5.030 -21.970 1.00 61.38 108 ILE A N 1
ATOM 786 C CA . ILE A 1 108 ? 11.927 4.639 -22.167 1.00 61.38 108 ILE A CA 1
ATOM 787 C C . ILE A 1 108 ? 11.607 4.444 -23.657 1.00 61.38 108 ILE A C 1
ATOM 789 O O . ILE A 1 108 ? 10.888 3.511 -24.015 1.00 61.38 108 ILE A O 1
ATOM 793 N N . ALA A 1 109 ? 12.158 5.283 -24.539 1.00 58.59 109 ALA A N 1
ATOM 794 C CA . ALA A 1 109 ? 11.893 5.237 -25.979 1.00 58.59 109 ALA A CA 1
ATOM 795 C C . ALA A 1 109 ? 12.659 4.123 -26.732 1.00 58.59 109 ALA A C 1
ATOM 797 O O . ALA A 1 109 ? 12.504 3.970 -27.948 1.00 58.59 109 ALA A O 1
ATOM 798 N N . ALA A 1 110 ? 13.499 3.335 -26.049 1.00 64.69 110 ALA A N 1
ATOM 799 C CA . ALA A 1 110 ? 14.348 2.337 -26.691 1.00 64.69 110 ALA A CA 1
ATOM 800 C C . ALA A 1 110 ? 13.545 1.165 -27.293 1.00 64.69 110 ALA A C 1
ATOM 802 O O . ALA A 1 110 ? 12.591 0.643 -26.714 1.00 64.69 110 ALA A O 1
ATOM 803 N N . ALA A 1 111 ? 13.953 0.711 -28.482 1.00 58.97 111 ALA A N 1
ATOM 804 C CA . ALA A 1 111 ? 13.242 -0.323 -29.244 1.00 58.97 111 ALA A CA 1
ATOM 805 C C . ALA A 1 111 ? 13.242 -1.713 -28.573 1.00 58.97 111 ALA A C 1
ATOM 807 O O . ALA A 1 111 ? 12.425 -2.567 -28.916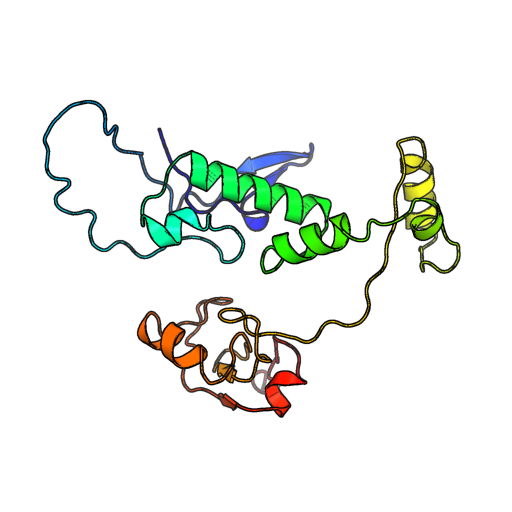 1.00 58.97 111 ALA A O 1
ATOM 808 N N . ASP A 1 112 ? 14.160 -1.952 -27.638 1.00 64.00 112 ASP A N 1
ATOM 809 C CA . ASP A 1 112 ? 14.293 -3.178 -26.852 1.00 64.00 112 ASP A CA 1
ATOM 810 C C . ASP A 1 112 ? 13.595 -3.112 -25.483 1.00 64.00 112 ASP A C 1
ATOM 812 O O . ASP A 1 112 ? 13.555 -4.122 -24.783 1.00 64.00 112 ASP A O 1
ATOM 816 N N . ALA A 1 113 ? 12.943 -1.994 -25.144 1.00 61.06 113 ALA A N 1
ATOM 817 C CA . ALA A 1 113 ? 12.154 -1.838 -23.918 1.00 61.06 113 ALA A CA 1
ATOM 818 C C . ALA A 1 113 ? 10.877 -2.713 -23.878 1.00 61.06 113 ALA A C 1
ATOM 820 O O . ALA A 1 113 ? 10.153 -2.730 -22.885 1.00 61.06 113 ALA A O 1
ATOM 821 N N . GLY A 1 114 ? 10.601 -3.491 -24.934 1.00 62.97 114 GLY A N 1
ATOM 822 C CA . GLY A 1 114 ? 9.560 -4.524 -24.926 1.00 62.97 114 GLY A CA 1
ATOM 823 C C . GLY A 1 114 ? 8.139 -4.017 -25.193 1.00 62.97 114 GLY A C 1
ATOM 824 O O . GLY A 1 114 ? 7.177 -4.720 -24.880 1.00 62.97 114 GLY A O 1
ATOM 825 N N . TRP A 1 115 ? 7.994 -2.830 -25.789 1.00 61.62 115 TRP A N 1
ATOM 826 C CA . TRP A 1 115 ? 6.704 -2.246 -26.156 1.00 61.62 115 TRP A CA 1
ATOM 827 C C . TRP A 1 115 ? 5.911 -3.143 -27.119 1.00 61.62 115 TRP A C 1
ATOM 829 O O . TRP A 1 115 ? 6.401 -3.552 -28.174 1.00 61.62 115 TRP A O 1
ATOM 839 N N . SER A 1 116 ? 4.644 -3.412 -26.801 1.00 64.12 116 SER A N 1
ATOM 840 C CA . SER A 1 116 ? 3.698 -3.917 -27.800 1.00 64.12 116 SER A CA 1
ATOM 841 C C . SER A 1 116 ? 3.337 -2.811 -28.800 1.00 64.12 116 SER A C 1
ATOM 843 O O . SER A 1 116 ? 3.417 -1.625 -28.483 1.00 64.12 116 SER A O 1
ATOM 845 N N . ALA A 1 117 ? 2.890 -3.180 -30.005 1.00 64.88 117 ALA A N 1
ATOM 846 C CA . ALA A 1 117 ? 2.539 -2.209 -31.050 1.00 64.88 117 ALA A CA 1
ATOM 847 C C . ALA A 1 117 ? 1.500 -1.162 -30.593 1.00 64.88 117 ALA A C 1
ATOM 849 O O . ALA A 1 117 ? 1.577 -0.012 -31.005 1.00 64.88 117 ALA A O 1
ATOM 850 N N . ALA A 1 118 ? 0.574 -1.547 -29.707 1.00 61.97 118 ALA A N 1
ATOM 851 C CA . ALA A 1 118 ? -0.416 -0.639 -29.129 1.00 61.97 118 ALA A CA 1
ATOM 852 C C . ALA A 1 118 ? 0.211 0.359 -28.143 1.00 61.97 118 ALA A C 1
ATOM 854 O O . ALA A 1 118 ? -0.119 1.539 -28.168 1.00 61.97 118 ALA A O 1
ATOM 855 N N . GLN A 1 119 ? 1.151 -0.098 -27.311 1.00 57.50 119 GLN A N 1
ATOM 856 C CA . GLN A 1 119 ? 1.820 0.779 -26.353 1.00 57.50 119 GLN A CA 1
ATOM 857 C C . GLN A 1 119 ? 2.783 1.747 -27.051 1.00 57.50 119 GLN A C 1
ATOM 859 O O . GLN A 1 119 ? 2.899 2.879 -26.612 1.00 57.50 119 GLN A O 1
ATOM 864 N N . ALA A 1 120 ? 3.420 1.351 -28.160 1.00 61.50 120 ALA A N 1
ATOM 865 C CA . ALA A 1 120 ? 4.253 2.252 -28.963 1.00 61.50 120 ALA A CA 1
ATOM 866 C C . ALA A 1 120 ? 3.436 3.374 -29.642 1.00 61.50 120 ALA A C 1
ATOM 868 O O . ALA A 1 120 ? 3.911 4.501 -29.765 1.00 61.50 120 ALA A O 1
ATOM 869 N N . GLU A 1 121 ? 2.197 3.086 -30.059 1.00 60.75 121 GLU A N 1
ATOM 870 C CA . GLU A 1 121 ? 1.278 4.077 -30.643 1.00 60.75 121 GLU A CA 1
ATOM 871 C C . GLU A 1 121 ? 0.732 5.051 -29.580 1.00 60.75 121 GLU A C 1
ATOM 873 O O . GLU A 1 121 ? 0.631 6.253 -29.824 1.00 60.75 121 GLU A O 1
ATOM 878 N N . GLU A 1 122 ? 0.454 4.551 -28.373 1.00 56.62 122 GLU A N 1
ATOM 879 C CA . GLU A 1 122 ? 0.070 5.357 -27.208 1.00 56.62 122 GLU A CA 1
ATOM 880 C C . GLU A 1 122 ? 1.242 6.220 -26.699 1.00 56.62 122 GLU A C 1
ATOM 882 O O . GLU A 1 122 ? 1.052 7.395 -26.385 1.00 56.62 122 GLU A O 1
ATOM 887 N N . LEU A 1 123 ? 2.474 5.694 -26.713 1.00 53.09 123 LEU A N 1
ATOM 888 C CA . LEU A 1 123 ? 3.680 6.442 -26.351 1.00 53.09 123 LEU A CA 1
ATOM 889 C C . LEU A 1 123 ? 3.992 7.564 -27.343 1.00 53.09 123 LEU A C 1
ATOM 891 O O . LEU A 1 123 ? 4.349 8.649 -26.911 1.00 53.09 123 LEU A O 1
ATOM 895 N N . ALA A 1 124 ? 3.790 7.361 -28.649 1.00 55.56 124 ALA A N 1
ATOM 896 C CA . ALA A 1 124 ? 3.974 8.413 -29.655 1.00 55.56 124 ALA A CA 1
ATOM 897 C C . ALA A 1 124 ? 3.001 9.600 -29.467 1.00 55.56 124 ALA A C 1
ATOM 899 O O . ALA A 1 124 ? 3.299 10.729 -29.863 1.00 55.56 124 ALA A O 1
ATOM 900 N N . LEU A 1 125 ? 1.839 9.364 -28.841 1.00 52.72 125 LEU A N 1
ATOM 901 C CA . LEU A 1 125 ? 0.907 10.416 -28.417 1.00 52.72 125 LEU A CA 1
ATOM 902 C C . LEU A 1 125 ? 1.377 11.134 -27.139 1.00 52.72 125 LEU A C 1
ATOM 904 O O . LEU A 1 125 ? 1.100 12.323 -26.980 1.00 52.72 125 LEU A O 1
ATOM 908 N N . VAL A 1 126 ? 2.089 10.436 -26.250 1.00 46.12 126 VAL A N 1
ATOM 909 C CA . VAL A 1 126 ? 2.616 10.949 -24.972 1.00 46.12 126 VAL A CA 1
ATOM 910 C C . VAL A 1 126 ? 4.000 11.610 -25.121 1.00 46.12 126 VAL A C 1
ATOM 912 O O . VAL A 1 126 ? 4.276 12.579 -24.424 1.00 46.12 126 VAL A O 1
ATOM 915 N N . GLU A 1 127 ? 4.844 11.200 -26.074 1.00 40.00 127 GLU A N 1
ATOM 916 C CA . GLU A 1 127 ? 6.122 11.850 -26.433 1.00 40.00 127 GLU A CA 1
ATOM 917 C C . GLU A 1 127 ? 5.925 13.281 -26.948 1.00 40.00 127 GLU A C 1
ATOM 919 O O . GLU A 1 127 ? 6.791 14.136 -26.776 1.00 40.00 127 GLU A O 1
ATOM 924 N N . ALA A 1 128 ? 4.744 13.599 -27.483 1.00 48.16 128 ALA A N 1
ATOM 925 C CA . ALA A 1 128 ? 4.349 14.981 -27.736 1.00 48.16 128 ALA A CA 1
ATOM 926 C C . ALA A 1 128 ? 4.247 15.835 -26.445 1.00 48.16 128 ALA A C 1
ATOM 928 O O . ALA A 1 128 ? 4.048 17.048 -26.541 1.00 48.16 128 ALA A O 1
ATOM 929 N N . ALA A 1 129 ? 4.370 15.231 -25.255 1.00 42.72 129 ALA A N 1
ATOM 930 C CA . ALA A 1 129 ? 4.140 15.852 -23.951 1.00 42.72 129 ALA A CA 1
ATOM 931 C C . ALA A 1 129 ? 5.289 15.738 -22.911 1.00 42.72 129 ALA A C 1
ATOM 933 O O . ALA A 1 129 ? 5.181 16.413 -21.888 1.00 42.72 129 ALA A O 1
ATOM 934 N N . GLY A 1 130 ? 6.405 15.033 -23.166 1.00 33.06 130 GLY A N 1
ATOM 935 C CA . GLY A 1 130 ? 7.666 15.194 -22.402 1.00 33.06 130 GLY A CA 1
ATOM 936 C C . GLY A 1 130 ? 8.168 14.008 -21.543 1.00 33.06 130 GLY A C 1
ATOM 937 O O . GLY A 1 130 ? 7.496 13.592 -20.607 1.00 33.06 130 GLY A O 1
ATOM 938 N N . GLU A 1 131 ? 9.368 13.527 -21.922 1.00 37.59 131 GLU A N 1
ATOM 939 C CA . GLU A 1 131 ? 10.561 12.950 -21.224 1.00 37.59 131 GLU A CA 1
ATOM 940 C C . GLU A 1 131 ? 10.455 12.654 -19.694 1.00 37.59 131 GLU A C 1
ATOM 942 O O . GLU A 1 131 ? 9.937 13.510 -18.983 1.00 37.59 131 GLU A O 1
ATOM 947 N N . VAL A 1 132 ? 10.900 11.525 -19.069 1.00 34.50 132 VAL A N 1
ATOM 948 C CA . VAL A 1 132 ? 12.258 10.887 -18.911 1.00 34.50 132 VAL A CA 1
ATOM 949 C C . VAL A 1 132 ? 12.100 9.409 -18.291 1.00 34.50 132 VAL A C 1
ATOM 951 O O . VAL A 1 132 ? 11.168 9.260 -17.505 1.00 34.50 132 VAL A O 1
ATOM 954 N N . GLY A 1 133 ? 12.912 8.351 -18.656 1.00 32.06 133 GLY A N 1
ATOM 955 C CA . GLY A 1 133 ? 12.906 6.814 -18.501 1.00 32.06 133 GLY A CA 1
ATOM 956 C C . GLY A 1 133 ? 14.116 5.807 -18.109 1.00 32.06 133 GLY A C 1
ATOM 957 O O . GLY A 1 133 ? 15.256 5.934 -18.533 1.00 32.06 133 GLY A O 1
ATOM 958 N N . GLU A 1 134 ? 13.853 4.739 -17.316 1.00 38.03 134 GLU A N 1
ATOM 959 C CA . GLU A 1 134 ? 14.457 3.922 -16.167 1.00 38.03 134 GLU A CA 1
ATOM 960 C C . GLU A 1 134 ? 15.916 3.395 -16.039 1.00 38.03 134 GLU A C 1
ATOM 962 O O . GLU A 1 134 ? 16.725 3.502 -16.957 1.00 38.03 134 GLU A O 1
ATOM 967 N N . THR A 1 135 ? 16.269 2.765 -14.882 1.00 40.19 135 THR A N 1
ATOM 968 C CA . THR A 1 135 ? 16.362 1.268 -14.711 1.00 40.19 135 THR A CA 1
ATOM 969 C C . THR A 1 135 ? 16.828 0.739 -13.314 1.00 40.19 135 THR A C 1
ATOM 971 O O . THR A 1 135 ? 17.782 1.249 -12.740 1.00 40.19 135 THR A O 1
ATOM 974 N N . ALA A 1 136 ? 16.242 -0.374 -12.798 1.00 30.73 136 ALA A N 1
ATOM 975 C CA . ALA A 1 136 ? 16.717 -1.121 -11.600 1.00 30.73 136 ALA A CA 1
ATOM 976 C C . ALA A 1 136 ? 16.576 -2.667 -11.695 1.00 30.73 136 ALA A C 1
ATOM 978 O O . ALA A 1 136 ? 15.595 -3.195 -12.221 1.00 30.73 136 ALA A O 1
ATOM 979 N N . ALA A 1 137 ? 17.557 -3.401 -11.147 1.00 32.34 137 ALA A N 1
ATOM 980 C CA . ALA A 1 137 ? 17.668 -4.867 -11.123 1.00 32.34 137 ALA A CA 1
ATOM 981 C C . ALA A 1 137 ? 16.989 -5.527 -9.896 1.00 32.34 137 ALA A C 1
ATOM 983 O O . ALA A 1 137 ? 16.745 -4.885 -8.883 1.00 32.34 137 ALA A O 1
ATOM 984 N N . ALA A 1 138 ? 16.719 -6.837 -9.998 1.00 43.25 138 ALA A N 1
ATOM 985 C CA . ALA A 1 138 ? 15.969 -7.677 -9.053 1.00 43.25 138 ALA A CA 1
ATOM 986 C C . ALA A 1 138 ? 16.298 -7.456 -7.555 1.00 43.25 138 ALA A C 1
ATOM 988 O O . ALA A 1 138 ? 17.291 -7.974 -7.043 1.00 43.25 138 ALA A O 1
ATOM 989 N N . GLU A 1 139 ? 15.416 -6.740 -6.853 1.00 48.31 139 GLU A N 1
ATOM 990 C CA . GLU A 1 139 ? 15.546 -6.400 -5.431 1.00 48.31 139 GLU A CA 1
ATOM 991 C C . GLU A 1 139 ? 15.357 -7.602 -4.486 1.00 48.31 139 GLU A C 1
ATOM 993 O O . GLU A 1 139 ? 14.441 -8.424 -4.623 1.00 48.31 139 GLU A O 1
ATOM 998 N N . GLU A 1 140 ? 16.214 -7.675 -3.464 1.00 54.66 140 GLU A N 1
ATOM 999 C CA . GLU A 1 140 ? 16.067 -8.572 -2.318 1.00 54.66 140 GLU A CA 1
ATOM 1000 C C . GLU A 1 140 ? 14.758 -8.284 -1.558 1.00 54.66 140 GLU A C 1
ATOM 1002 O O . GLU A 1 140 ? 14.450 -7.152 -1.193 1.00 54.66 140 GLU A O 1
ATOM 1007 N N . ARG A 1 141 ? 13.963 -9.326 -1.277 1.00 73.62 141 ARG A N 1
ATOM 1008 C CA . ARG A 1 141 ? 12.672 -9.195 -0.576 1.00 73.62 141 ARG A CA 1
ATOM 1009 C C . ARG A 1 141 ? 12.878 -9.023 0.927 1.00 73.62 141 ARG A C 1
ATOM 1011 O O . ARG A 1 141 ? 12.877 -10.003 1.680 1.00 73.62 141 ARG A O 1
ATOM 1018 N N . LEU A 1 142 ? 13.042 -7.777 1.350 1.00 84.19 142 LEU A N 1
ATOM 1019 C CA . LEU A 1 142 ? 13.312 -7.393 2.733 1.00 84.19 142 LEU A CA 1
ATOM 1020 C C . LEU A 1 142 ? 12.035 -7.332 3.591 1.00 84.19 142 LEU A C 1
ATOM 1022 O O . LEU A 1 142 ? 10.911 -7.234 3.102 1.00 84.19 142 LEU A O 1
ATOM 1026 N N . CYS A 1 143 ? 12.217 -7.474 4.900 1.00 84.88 143 CYS A N 1
ATOM 1027 C CA . CYS A 1 143 ? 11.176 -7.475 5.918 1.00 84.88 143 CYS A CA 1
ATOM 1028 C C . CYS A 1 143 ? 10.464 -6.122 5.989 1.00 84.88 143 CYS A C 1
ATOM 1030 O O . CYS A 1 143 ? 11.112 -5.104 6.200 1.00 84.88 143 CYS A O 1
ATOM 1032 N N . ASP A 1 144 ? 9.130 -6.139 6.014 1.00 79.94 144 ASP A N 1
ATOM 1033 C CA . ASP A 1 144 ? 8.293 -4.925 6.001 1.00 79.94 144 ASP A CA 1
ATOM 1034 C C . ASP A 1 144 ? 8.341 -4.100 7.300 1.00 79.94 144 ASP A C 1
ATOM 1036 O O . ASP A 1 144 ? 7.685 -3.066 7.409 1.00 79.94 144 ASP A O 1
ATOM 1040 N N . LEU A 1 145 ? 9.066 -4.581 8.318 1.00 78.75 145 LEU A N 1
ATOM 1041 C CA . LEU A 1 145 ? 9.237 -3.887 9.594 1.00 78.75 145 LEU A CA 1
ATOM 1042 C C . LEU A 1 145 ? 10.646 -3.315 9.748 1.00 78.75 145 LEU A C 1
ATOM 1044 O O . LEU A 1 145 ? 10.778 -2.143 10.081 1.00 78.75 145 LEU A O 1
ATOM 1048 N N . CYS A 1 146 ? 11.685 -4.137 9.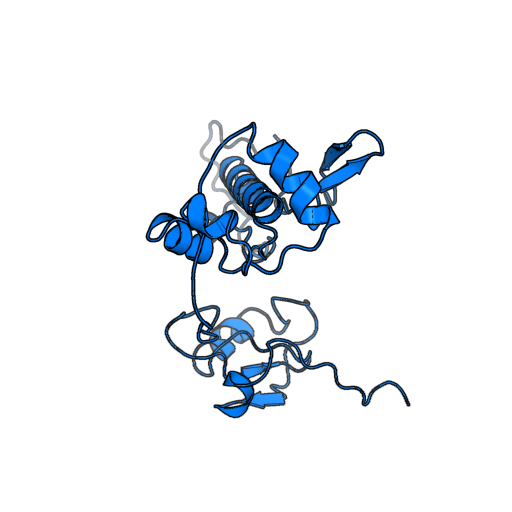567 1.00 76.31 146 CYS A N 1
ATOM 1049 C CA . CYS A 1 146 ? 13.064 -3.699 9.796 1.00 76.31 146 CYS A CA 1
ATOM 1050 C C . CYS A 1 146 ? 13.817 -3.322 8.531 1.00 76.31 146 CYS A C 1
ATOM 1052 O O . CYS A 1 146 ? 14.835 -2.665 8.660 1.00 76.31 146 CYS A O 1
ATOM 1054 N N . TRP A 1 147 ? 13.389 -3.777 7.351 1.00 77.56 147 TRP A N 1
ATOM 1055 C CA . TRP A 1 147 ? 14.082 -3.570 6.073 1.00 77.56 147 TRP A CA 1
ATOM 1056 C C . TRP A 1 147 ? 15.532 -4.097 6.002 1.00 77.56 147 TRP A C 1
ATOM 1058 O O . TRP A 1 147 ? 16.102 -4.136 4.929 1.00 77.56 147 TRP A O 1
ATOM 1068 N N . ASP A 1 148 ? 16.094 -4.619 7.094 1.00 80.88 148 ASP A N 1
ATOM 1069 C CA . ASP A 1 148 ? 17.487 -5.099 7.160 1.00 80.88 148 ASP A CA 1
ATOM 1070 C C . ASP A 1 148 ? 17.659 -6.618 6.984 1.00 80.88 148 ASP A C 1
ATOM 1072 O O . ASP A 1 148 ? 18.766 -7.152 7.052 1.00 80.88 148 ASP A O 1
ATOM 1076 N N . ALA A 1 149 ? 16.561 -7.360 6.846 1.00 80.88 149 ALA A N 1
ATOM 1077 C CA . ALA A 1 149 ? 16.587 -8.818 6.800 1.00 80.88 149 ALA A CA 1
ATOM 1078 C C . ALA A 1 149 ? 15.555 -9.340 5.805 1.00 80.88 149 ALA A C 1
ATOM 1080 O O . ALA A 1 149 ? 14.487 -8.740 5.682 1.00 80.88 149 ALA A O 1
ATOM 1081 N N . PRO A 1 150 ? 15.804 -10.474 5.134 1.00 86.75 150 PRO A N 1
ATOM 1082 C CA . PRO A 1 150 ? 14.848 -11.028 4.195 1.00 86.75 150 PRO A CA 1
ATOM 1083 C C . PRO A 1 150 ? 13.561 -11.470 4.896 1.00 86.75 150 PRO A C 1
ATOM 1085 O O . PRO A 1 150 ? 13.562 -11.861 6.069 1.00 86.75 150 PRO A O 1
ATOM 1088 N N . ARG A 1 151 ? 12.451 -11.464 4.157 1.00 88.75 151 ARG A N 1
ATOM 1089 C CA . ARG A 1 151 ? 11.176 -12.028 4.616 1.00 88.75 151 ARG A CA 1
ATOM 1090 C C . ARG A 1 151 ? 11.351 -13.526 4.851 1.00 88.75 151 ARG A C 1
ATOM 1092 O O . ARG A 1 151 ? 11.438 -14.302 3.911 1.00 88.75 151 ARG A O 1
ATOM 1099 N N . SER A 1 152 ? 11.429 -13.937 6.109 1.00 91.69 152 SER A N 1
ATOM 1100 C CA . SER A 1 152 ? 11.770 -15.309 6.493 1.00 91.69 152 SER A CA 1
ATOM 1101 C C . SER A 1 152 ? 10.687 -15.983 7.330 1.00 91.69 152 SER A C 1
ATOM 1103 O O . SER A 1 152 ? 10.949 -17.009 7.940 1.00 91.69 152 SER A O 1
ATOM 1105 N N . VAL A 1 153 ? 9.469 -15.436 7.371 1.00 90.56 153 VAL A N 1
ATOM 1106 C CA . VAL A 1 153 ? 8.327 -16.004 8.101 1.00 90.56 153 VAL A CA 1
ATOM 1107 C C . VAL A 1 153 ? 7.105 -16.050 7.200 1.00 90.56 153 VAL A C 1
ATOM 1109 O O . VAL A 1 153 ? 6.720 -15.024 6.643 1.00 90.56 153 VAL A O 1
ATOM 1112 N N . ARG A 1 154 ? 6.478 -17.226 7.093 1.00 92.94 154 ARG A N 1
ATOM 1113 C CA . ARG A 1 154 ? 5.219 -17.436 6.375 1.00 92.94 154 ARG A CA 1
ATOM 1114 C C . ARG A 1 154 ? 4.079 -17.701 7.355 1.00 92.94 154 ARG A C 1
ATOM 1116 O O . ARG A 1 154 ? 4.155 -18.593 8.201 1.00 92.94 154 ARG A O 1
ATOM 1123 N N . PHE A 1 155 ? 3.021 -16.918 7.219 1.00 91.31 155 PHE A N 1
ATOM 1124 C CA . PHE A 1 155 ? 1.785 -17.016 7.989 1.00 91.31 155 PHE A CA 1
ATOM 1125 C C . PHE A 1 155 ? 0.858 -18.117 7.465 1.00 91.31 155 PHE A C 1
ATOM 1127 O O . PHE A 1 155 ? 0.969 -18.505 6.305 1.00 91.31 155 PHE A O 1
ATOM 1134 N N . ALA A 1 156 ? -0.101 -18.561 8.287 1.00 86.94 156 ALA A N 1
ATOM 1135 C CA . ALA A 1 156 ? -1.109 -19.565 7.911 1.00 86.94 156 ALA A CA 1
ATOM 1136 C C . ALA A 1 156 ? -1.898 -19.205 6.645 1.00 86.94 156 ALA A C 1
ATOM 1138 O O . ALA A 1 156 ? -2.219 -20.068 5.840 1.00 86.94 156 ALA A O 1
ATOM 1139 N N . CYS A 1 157 ? -2.142 -17.916 6.423 1.00 82.62 157 CYS A N 1
ATOM 1140 C CA . CYS A 1 157 ? -2.759 -17.395 5.203 1.00 82.62 157 CYS A CA 1
ATOM 1141 C C . CYS A 1 157 ? -1.842 -17.398 3.961 1.00 82.62 157 CYS A C 1
ATOM 1143 O O . CYS A 1 157 ? -2.158 -16.739 2.972 1.00 82.62 157 CYS A O 1
ATOM 1145 N N . GLY A 1 158 ? -0.663 -18.017 4.032 1.00 81.81 158 GLY A N 1
ATOM 1146 C CA . GLY A 1 158 ? 0.295 -18.105 2.932 1.00 81.81 158 GLY A CA 1
ATOM 1147 C C . GLY A 1 158 ? 1.142 -16.852 2.703 1.00 81.81 158 GLY A C 1
ATOM 1148 O O . GLY A 1 158 ? 2.029 -16.894 1.858 1.00 81.81 158 GLY A O 1
ATOM 1149 N N . HIS A 1 159 ? 0.940 -15.759 3.446 1.00 85.50 159 HIS A N 1
ATOM 1150 C CA . HIS A 1 159 ? 1.715 -14.526 3.268 1.00 85.50 159 HIS A CA 1
ATOM 1151 C C . HIS A 1 159 ? 3.074 -14.573 3.973 1.00 85.50 159 HIS A C 1
ATOM 1153 O O . HIS A 1 159 ? 3.158 -14.989 5.128 1.00 85.50 159 HIS A O 1
ATOM 1159 N N . ALA A 1 160 ? 4.119 -14.080 3.307 1.00 89.62 160 ALA A N 1
ATOM 1160 C CA . ALA A 1 160 ? 5.440 -13.858 3.891 1.00 89.62 160 ALA A CA 1
ATOM 1161 C C . ALA A 1 160 ? 5.811 -12.372 3.837 1.00 89.62 160 ALA A C 1
ATOM 1163 O O . ALA A 1 160 ? 6.037 -11.846 2.753 1.00 89.62 160 ALA A O 1
ATOM 1164 N N . LEU A 1 161 ? 5.841 -11.705 4.995 1.00 87.00 161 LEU A N 1
ATOM 1165 C CA . LEU A 1 161 ? 5.967 -10.236 5.113 1.00 87.00 161 LEU A CA 1
ATOM 1166 C C . LEU A 1 161 ? 7.134 -9.802 6.011 1.00 87.00 161 LEU A C 1
ATOM 1168 O O . LEU A 1 161 ? 7.701 -8.722 5.853 1.00 87.00 161 LEU A O 1
ATOM 1172 N N . TYR A 1 162 ? 7.523 -10.651 6.963 1.00 90.75 162 TYR A N 1
ATOM 1173 C CA . TYR A 1 162 ? 8.462 -10.281 8.019 1.00 90.75 162 TYR A CA 1
ATOM 1174 C C . TYR A 1 162 ? 9.600 -11.290 8.151 1.00 90.75 162 TYR A C 1
ATOM 1176 O O . TYR A 1 162 ? 9.472 -12.453 7.767 1.00 90.75 162 TYR A O 1
ATOM 1184 N N . CYS A 1 163 ? 10.721 -10.844 8.709 1.00 92.81 163 CYS A N 1
ATOM 1185 C CA . CYS A 1 163 ? 11.780 -11.724 9.184 1.00 92.81 163 CYS A CA 1
ATOM 1186 C C . CYS A 1 163 ? 11.414 -12.338 10.546 1.00 92.81 163 CYS A C 1
ATOM 1188 O O . CYS A 1 163 ? 10.508 -11.873 11.247 1.00 92.81 163 CYS A O 1
ATOM 1190 N N . GLU A 1 164 ? 12.154 -13.371 10.941 1.00 93.56 164 GLU A N 1
ATOM 1191 C CA . GLU A 1 164 ? 11.942 -14.119 12.189 1.00 93.56 164 GLU A CA 1
ATOM 1192 C C . GLU A 1 164 ? 12.031 -13.268 13.458 1.00 93.56 164 GLU A C 1
ATOM 1194 O O . GLU A 1 164 ? 11.354 -13.561 14.441 1.00 93.56 164 GLU A O 1
ATOM 1199 N N . THR A 1 165 ? 12.814 -12.189 13.445 1.00 92.06 165 THR A N 1
ATOM 1200 C CA . THR A 1 165 ? 12.935 -11.283 14.596 1.00 92.06 165 THR A CA 1
ATOM 1201 C C . THR A 1 165 ? 11.779 -10.288 14.691 1.00 92.06 165 THR A C 1
ATOM 1203 O O . THR A 1 165 ? 11.443 -9.836 15.787 1.00 92.06 165 THR A O 1
ATOM 1206 N N . CYS A 1 166 ? 11.156 -9.946 13.563 1.00 90.94 166 CYS A N 1
ATOM 1207 C CA . CYS A 1 166 ? 10.114 -8.924 13.494 1.00 90.94 166 CYS A CA 1
ATOM 1208 C C . CYS A 1 166 ? 8.698 -9.495 13.568 1.00 90.94 166 CYS A C 1
ATOM 1210 O O . CYS A 1 166 ? 7.826 -8.857 14.157 1.00 90.94 166 CYS A O 1
ATOM 1212 N N . ALA A 1 167 ? 8.462 -10.694 13.027 1.00 90.88 167 ALA A N 1
ATOM 1213 C CA . ALA A 1 167 ? 7.133 -11.305 13.016 1.00 90.88 167 ALA A CA 1
ATOM 1214 C C . ALA A 1 167 ? 6.494 -11.435 14.418 1.00 90.88 167 ALA A C 1
ATOM 1216 O O . ALA A 1 167 ? 5.325 -11.071 14.550 1.00 90.88 167 ALA A O 1
ATOM 1217 N N . PRO A 1 168 ? 7.212 -11.854 15.485 1.00 88.94 168 PRO A N 1
ATOM 1218 C CA . PRO A 1 168 ? 6.618 -11.953 16.820 1.00 88.94 168 PRO A CA 1
ATOM 1219 C C . PRO A 1 168 ? 6.101 -10.609 17.347 1.00 88.94 168 PRO A C 1
ATOM 1221 O O . PRO A 1 168 ? 5.011 -10.552 17.903 1.00 88.94 168 PRO A O 1
ATOM 1224 N N . ARG A 1 169 ? 6.820 -9.507 17.088 1.00 87.38 169 ARG A N 1
ATOM 1225 C CA . ARG A 1 169 ? 6.430 -8.155 17.535 1.00 87.38 169 ARG A CA 1
ATOM 1226 C C . ARG A 1 169 ? 5.132 -7.674 16.887 1.00 87.38 169 ARG A C 1
ATOM 1228 O O . ARG A 1 169 ? 4.381 -6.909 17.487 1.00 87.38 169 ARG A O 1
ATOM 1235 N N . VAL A 1 170 ? 4.888 -8.096 15.647 1.00 82.06 170 VAL A N 1
ATOM 1236 C CA . VAL A 1 170 ? 3.640 -7.812 14.928 1.00 82.06 170 VAL A CA 1
ATOM 1237 C C . VAL A 1 170 ? 2.506 -8.660 15.505 1.00 82.06 170 VAL A C 1
ATOM 1239 O O . VAL A 1 170 ? 1.440 -8.132 15.813 1.00 82.06 170 VAL A O 1
ATOM 1242 N N . LEU A 1 171 ? 2.762 -9.951 15.730 1.00 86.00 171 LEU A N 1
ATOM 1243 C CA . LEU A 1 171 ? 1.760 -10.911 16.201 1.00 86.00 171 LEU A CA 1
ATOM 1244 C C . LEU A 1 171 ? 1.370 -10.741 17.675 1.00 86.00 171 LEU A C 1
ATOM 1246 O O . LEU A 1 171 ? 0.260 -11.102 18.053 1.00 86.00 171 LEU A O 1
ATOM 1250 N N . GLU A 1 172 ? 2.238 -10.147 18.498 1.00 82.50 172 GLU A N 1
ATOM 1251 C CA . GLU A 1 172 ? 1.901 -9.708 19.860 1.00 82.50 172 GLU A CA 1
ATOM 1252 C C . GLU A 1 172 ? 0.798 -8.638 19.873 1.00 82.50 172 GLU A C 1
ATOM 1254 O O . GLU A 1 172 ? 0.071 -8.511 20.858 1.00 82.50 172 GLU A O 1
ATOM 1259 N N . ARG A 1 173 ? 0.668 -7.858 18.791 1.00 76.94 173 ARG A N 1
ATOM 1260 C CA . ARG A 1 173 ? -0.310 -6.767 18.677 1.00 76.94 173 ARG A CA 1
ATOM 1261 C C . ARG A 1 173 ? -1.614 -7.211 18.021 1.00 76.94 173 ARG A C 1
ATOM 1263 O O . ARG A 1 173 ? -2.683 -6.798 18.466 1.00 76.94 173 ARG A O 1
ATOM 1270 N N . ASP A 1 174 ? -1.528 -8.020 16.968 1.00 79.06 174 ASP A N 1
ATOM 1271 C CA . ASP A 1 174 ? -2.679 -8.586 16.262 1.00 79.06 174 ASP A CA 1
ATOM 1272 C C . ASP A 1 174 ? -2.296 -9.942 15.659 1.00 79.06 174 ASP A C 1
ATOM 1274 O O . ASP A 1 174 ? -1.305 -10.058 14.940 1.00 79.06 174 ASP A O 1
ATOM 1278 N N . SER A 1 175 ? -3.087 -10.977 15.938 1.00 89.06 175 SER A N 1
ATOM 1279 C CA . SER A 1 175 ? -2.860 -12.324 15.411 1.00 89.06 175 SER A CA 1
ATOM 1280 C C . SER A 1 175 ? -3.344 -12.503 13.967 1.00 89.06 175 SER A C 1
ATOM 1282 O O . SER A 1 175 ? -3.239 -13.607 13.426 1.00 89.06 175 SER A O 1
ATOM 1284 N N . ASN A 1 176 ? -3.863 -11.449 13.330 1.00 85.50 176 ASN A N 1
ATOM 1285 C CA . ASN A 1 176 ? -4.246 -11.437 11.923 1.00 85.50 176 ASN A CA 1
ATOM 1286 C C . ASN A 1 176 ? -3.125 -10.920 11.015 1.00 85.50 176 ASN A C 1
ATOM 1288 O O . ASN A 1 176 ? -2.335 -10.050 11.372 1.00 85.50 176 ASN A O 1
ATOM 1292 N N . CYS A 1 177 ? -3.091 -11.431 9.786 1.00 82.00 177 CYS A N 1
ATOM 1293 C CA . CYS A 1 177 ? -2.152 -11.000 8.761 1.00 82.00 177 CYS A CA 1
ATOM 1294 C C . CYS A 1 177 ? -2.429 -9.544 8.342 1.00 82.00 177 CYS A C 1
ATOM 1296 O O . CYS A 1 177 ? -3.545 -9.249 7.909 1.00 82.00 177 CYS A O 1
ATOM 1298 N N . PRO A 1 178 ? -1.435 -8.640 8.363 1.00 78.88 178 PRO A N 1
ATOM 1299 C CA . PRO A 1 178 ? -1.640 -7.243 7.968 1.00 78.88 178 PRO A CA 1
ATOM 1300 C C . PRO A 1 178 ? -2.007 -7.041 6.492 1.00 78.88 178 PRO A C 1
ATOM 1302 O O . PRO A 1 178 ? -2.618 -6.031 6.157 1.00 78.88 178 PRO A O 1
ATOM 1305 N N . ALA A 1 179 ? -1.680 -8.002 5.620 1.00 76.62 179 ALA A N 1
ATOM 1306 C CA . ALA A 1 179 ? -2.016 -7.934 4.198 1.00 76.62 179 ALA A CA 1
ATOM 1307 C C . ALA A 1 179 ? -3.458 -8.381 3.898 1.00 76.62 179 ALA A C 1
ATOM 1309 O O . ALA A 1 179 ? -4.177 -7.686 3.188 1.00 76.62 179 ALA A O 1
ATOM 1310 N N . CYS A 1 180 ? -3.902 -9.521 4.439 1.00 77.56 180 CYS A N 1
ATOM 1311 C CA . CYS A 1 180 ? -5.192 -10.130 4.069 1.00 77.56 180 CYS A CA 1
ATOM 1312 C C . CYS A 1 180 ? -6.208 -10.253 5.215 1.00 77.56 180 CYS A C 1
ATOM 1314 O O . CYS A 1 180 ? -7.324 -10.718 4.995 1.00 77.56 180 CYS A O 1
ATOM 1316 N N . ARG A 1 181 ? -5.836 -9.864 6.441 1.00 81.00 181 ARG A N 1
ATOM 1317 C CA . ARG A 1 181 ? -6.646 -9.933 7.674 1.00 81.00 181 ARG A CA 1
ATOM 1318 C C . ARG A 1 181 ? -7.118 -11.330 8.104 1.00 81.00 181 ARG A C 1
ATOM 1320 O O . ARG A 1 181 ? -7.802 -11.437 9.116 1.00 81.00 181 ARG A O 1
ATOM 1327 N N . GLN A 1 182 ? -6.739 -12.391 7.393 1.00 82.69 182 GLN A N 1
ATOM 1328 C CA . GLN A 1 182 ? -6.935 -13.776 7.835 1.00 82.69 182 GLN A CA 1
ATOM 1329 C C . GLN A 1 182 ? -6.017 -14.102 9.027 1.00 82.69 182 GLN A C 1
ATOM 1331 O O . GLN A 1 182 ? -4.990 -13.431 9.187 1.00 82.69 182 GLN A O 1
ATOM 1336 N N . PRO A 1 183 ? -6.327 -15.136 9.834 1.00 88.31 183 PRO A N 1
ATOM 1337 C CA . PRO A 1 183 ? -5.450 -15.576 10.915 1.00 88.31 183 PRO A CA 1
ATOM 1338 C C . PRO A 1 183 ? -4.017 -15.802 10.416 1.00 88.31 183 PRO A C 1
ATOM 1340 O O . PRO A 1 183 ? -3.781 -16.528 9.449 1.00 88.31 183 PRO A O 1
ATOM 1343 N N . ALA A 1 184 ? -3.045 -15.149 11.055 1.00 87.56 184 ALA A N 1
ATOM 1344 C CA . ALA A 1 184 ? -1.634 -15.301 10.707 1.00 87.56 184 ALA A CA 1
ATOM 1345 C C . ALA A 1 184 ? -1.008 -16.549 11.344 1.00 87.56 184 ALA A C 1
ATOM 1347 O O . ALA A 1 184 ? 0.009 -17.047 10.860 1.00 87.56 184 ALA A O 1
ATOM 1348 N N . LEU A 1 185 ? -1.620 -17.044 12.422 1.00 90.25 185 LEU A N 1
ATOM 1349 C CA . LEU A 1 185 ? -1.178 -18.207 13.179 1.00 90.25 185 LEU A CA 1
ATOM 1350 C C . LEU A 1 185 ? -1.934 -19.487 12.770 1.00 90.25 185 LEU A C 1
ATOM 1352 O O . LEU A 1 185 ? -3.119 -19.404 12.443 1.00 90.25 185 LEU A O 1
ATOM 1356 N N . PRO A 1 186 ? -1.287 -20.667 12.866 1.00 92.38 186 PRO A N 1
ATOM 1357 C CA . PRO A 1 186 ? 0.119 -20.863 13.239 1.00 92.38 186 PRO A CA 1
ATOM 1358 C C . PRO A 1 186 ? 1.088 -20.387 12.144 1.00 92.38 186 PRO A C 1
ATOM 1360 O O . PRO A 1 186 ? 0.723 -20.268 10.979 1.00 92.38 186 PRO A O 1
ATOM 1363 N N . ILE A 1 187 ? 2.340 -20.112 12.513 1.00 92.12 187 ILE A N 1
ATOM 1364 C CA . ILE A 1 187 ? 3.404 -19.905 11.521 1.00 92.12 187 ILE A CA 1
ATOM 1365 C C . ILE A 1 187 ? 3.626 -21.225 10.778 1.00 92.12 187 ILE A C 1
ATOM 1367 O O . ILE A 1 187 ? 3.894 -22.241 11.417 1.00 92.12 187 ILE A O 1
ATOM 1371 N N . VAL A 1 188 ? 3.511 -21.209 9.447 1.00 88.00 188 VAL A N 1
ATOM 1372 C CA . VAL A 1 188 ? 3.572 -22.429 8.618 1.00 88.00 188 VAL A CA 1
ATOM 1373 C C . VAL A 1 188 ? 4.963 -22.709 8.060 1.00 88.00 188 VAL A C 1
ATOM 1375 O O . VAL A 1 188 ? 5.278 -23.858 7.769 1.00 88.00 188 VAL A O 1
ATOM 1378 N N . ALA A 1 189 ? 5.814 -21.688 7.932 1.00 87.75 189 ALA A N 1
ATOM 1379 C CA . ALA A 1 189 ? 7.212 -21.863 7.541 1.00 87.75 189 ALA A CA 1
ATOM 1380 C C . ALA A 1 189 ? 8.090 -20.703 8.026 1.00 87.75 189 ALA A C 1
ATOM 1382 O O . ALA A 1 189 ? 7.616 -19.572 8.158 1.00 87.75 189 ALA A O 1
ATOM 1383 N N . THR A 1 190 ? 9.382 -20.973 8.229 1.00 90.50 190 THR A N 1
ATOM 1384 C CA . THR A 1 190 ? 10.402 -19.950 8.495 1.00 90.50 190 THR A CA 1
ATOM 1385 C C . THR A 1 190 ? 11.709 -20.205 7.727 1.00 90.50 190 THR A C 1
ATOM 1387 O O . THR A 1 190 ? 11.898 -21.264 7.123 1.00 90.50 190 THR A O 1
ATOM 1390 N N . GLY A 1 191 ? 12.623 -19.234 7.736 1.00 84.88 191 GLY A N 1
ATOM 1391 C CA . GLY A 1 191 ? 13.981 -19.360 7.219 1.00 84.88 191 GLY A CA 1
ATOM 1392 C C . GLY A 1 191 ? 14.159 -19.017 5.737 1.00 84.88 191 GLY A C 1
ATOM 1393 O O . GLY A 1 191 ? 13.307 -18.429 5.070 1.00 84.88 191 GLY A O 1
ATOM 1394 N N . ARG A 1 192 ? 15.328 -19.394 5.205 1.00 76.56 192 ARG A N 1
ATOM 1395 C CA . ARG A 1 192 ? 15.827 -18.990 3.875 1.00 76.56 192 ARG A CA 1
ATOM 1396 C C . ARG A 1 192 ? 14.947 -19.438 2.701 1.00 76.56 192 ARG A C 1
ATOM 1398 O O . ARG A 1 192 ? 14.946 -18.788 1.662 1.00 76.56 192 ARG A O 1
ATOM 1405 N N . LEU A 1 193 ? 14.197 -20.530 2.854 1.00 73.62 193 LEU A N 1
ATOM 1406 C CA . LEU A 1 193 ? 13.268 -20.999 1.819 1.00 73.62 193 LEU A CA 1
ATOM 1407 C C . LEU A 1 193 ? 12.099 -20.028 1.633 1.00 73.62 193 LEU A C 1
ATOM 1409 O O . LEU A 1 193 ? 11.713 -19.755 0.502 1.00 73.62 193 LEU A O 1
ATOM 1413 N N . VAL A 1 194 ? 11.594 -19.447 2.725 1.00 78.94 194 VAL A N 1
ATOM 1414 C CA . VAL A 1 194 ? 10.551 -18.414 2.667 1.00 78.94 194 VAL A CA 1
ATOM 1415 C C . VAL A 1 194 ? 11.084 -17.153 1.983 1.00 78.94 194 VAL A C 1
ATOM 1417 O O . VAL A 1 194 ? 10.394 -16.593 1.139 1.00 78.94 194 VAL A O 1
ATOM 1420 N N . ALA A 1 195 ? 12.338 -16.781 2.259 1.00 72.44 195 ALA A N 1
ATOM 1421 C CA . ALA A 1 195 ? 12.997 -15.627 1.639 1.00 72.44 195 ALA A CA 1
ATOM 1422 C C . ALA A 1 195 ? 13.125 -15.732 0.112 1.00 72.44 195 ALA A C 1
ATOM 1424 O O . ALA A 1 195 ? 13.032 -14.726 -0.590 1.00 72.44 195 ALA A O 1
ATOM 1425 N N . ALA A 1 196 ? 13.317 -16.946 -0.410 1.00 68.81 196 ALA A N 1
ATOM 1426 C CA . ALA A 1 196 ? 13.424 -17.189 -1.846 1.00 68.81 196 ALA A CA 1
ATOM 1427 C C . ALA A 1 196 ? 12.054 -17.263 -2.551 1.00 68.81 196 ALA A C 1
ATOM 1429 O O . ALA A 1 196 ? 11.946 -16.989 -3.748 1.00 68.81 196 ALA A O 1
ATOM 1430 N N . GLN A 1 197 ? 10.995 -17.612 -1.820 1.00 66.44 197 GLN A N 1
ATOM 1431 C CA . GLN A 1 197 ? 9.645 -17.775 -2.355 1.00 66.44 197 GLN A CA 1
ATOM 1432 C C . GLN A 1 197 ? 8.897 -16.443 -2.472 1.00 66.44 197 GLN A C 1
ATOM 1434 O O . GLN A 1 197 ? 9.211 -15.451 -1.813 1.00 66.44 197 GLN A O 1
ATOM 1439 N N . THR A 1 198 ? 7.882 -16.414 -3.331 1.00 66.56 198 THR A N 1
ATOM 1440 C CA . THR A 1 198 ? 6.989 -15.265 -3.478 1.00 66.56 198 THR A CA 1
ATOM 1441 C C . THR A 1 198 ? 6.256 -14.965 -2.169 1.00 66.56 198 THR A C 1
ATOM 1443 O O . THR A 1 198 ? 5.982 -15.858 -1.354 1.00 66.56 198 THR A O 1
ATOM 1446 N N . THR A 1 199 ? 5.912 -13.686 -1.978 1.00 68.44 199 THR A N 1
ATOM 1447 C CA . THR A 1 199 ? 5.126 -13.208 -0.828 1.00 68.44 199 THR A CA 1
ATOM 1448 C C . THR A 1 199 ? 3.833 -13.997 -0.664 1.00 68.44 199 THR A C 1
ATOM 1450 O O . THR A 1 199 ? 3.404 -14.219 0.462 1.00 68.44 199 THR A O 1
ATOM 1453 N N . PHE A 1 200 ? 3.261 -14.473 -1.771 1.00 69.62 200 PHE A N 1
ATOM 1454 C CA . PHE A 1 200 ? 2.058 -15.286 -1.806 1.00 69.62 200 PHE A CA 1
ATOM 1455 C C . PHE A 1 200 ? 2.377 -16.715 -2.270 1.00 69.62 200 PHE A C 1
ATOM 1457 O O . PHE A 1 200 ? 3.042 -16.887 -3.293 1.00 69.62 200 PHE A O 1
ATOM 1464 N N . CYS A 1 201 ? 1.874 -17.721 -1.554 1.00 55.72 201 CYS A N 1
ATOM 1465 C CA . CYS A 1 201 ? 1.761 -19.095 -2.048 1.00 55.72 201 CYS A CA 1
ATOM 1466 C C . CYS A 1 201 ? 0.280 -19.491 -1.993 1.00 55.72 201 CYS A C 1
ATOM 1468 O O . CYS A 1 201 ? -0.287 -19.543 -0.903 1.00 55.72 201 CYS A O 1
ATOM 1470 N N . TYR A 1 202 ? -0.345 -19.719 -3.154 1.00 48.41 202 TYR A N 1
ATOM 1471 C CA . TYR A 1 202 ? -1.629 -20.422 -3.221 1.00 48.41 202 TYR A CA 1
ATOM 1472 C C . TYR A 1 202 ? -1.325 -21.895 -2.944 1.00 48.41 202 TYR A C 1
ATOM 1474 O O . TYR A 1 202 ? -0.507 -22.484 -3.647 1.00 48.41 202 TYR A O 1
ATOM 1482 N N . ASP A 1 203 ? -1.934 -22.471 -1.907 1.00 43.03 203 ASP A N 1
ATOM 1483 C CA . ASP A 1 203 ? -2.023 -23.925 -1.805 1.00 43.03 203 ASP A CA 1
ATOM 1484 C C . ASP A 1 203 ? -3.109 -24.378 -2.788 1.00 43.03 203 ASP A C 1
ATOM 1486 O O . ASP A 1 203 ? -4.298 -24.170 -2.546 1.00 43.03 203 ASP A O 1
ATOM 1490 N N . ASP A 1 204 ? -2.707 -25.031 -3.879 1.00 39.53 204 ASP A N 1
ATOM 1491 C CA . ASP A 1 204 ? -3.607 -25.751 -4.798 1.00 39.53 204 ASP A CA 1
ATOM 1492 C C . ASP A 1 204 ? -4.302 -26.960 -4.120 1.00 39.53 204 ASP A C 1
ATOM 1494 O O . ASP A 1 204 ? -5.072 -27.679 -4.747 1.00 39.53 204 ASP A O 1
ATOM 1498 N N . ALA A 1 205 ? -4.058 -27.199 -2.827 1.00 38.69 205 ALA A N 1
ATOM 1499 C CA . ALA A 1 205 ? -4.523 -28.368 -2.080 1.00 38.69 205 ALA A CA 1
ATOM 1500 C C . ALA A 1 205 ? -5.893 -28.202 -1.382 1.00 38.69 205 ALA A C 1
ATOM 1502 O O . ALA A 1 205 ? -6.279 -29.067 -0.600 1.00 38.69 205 ALA A O 1
ATOM 1503 N N . LEU A 1 206 ? -6.629 -27.110 -1.626 1.00 37.50 206 LEU A N 1
ATOM 1504 C CA . LEU A 1 206 ? -7.972 -26.874 -1.056 1.00 37.50 206 LEU A CA 1
ATOM 1505 C C . LEU A 1 206 ? -9.105 -26.906 -2.102 1.00 37.50 206 LEU A C 1
ATOM 1507 O O . LEU A 1 206 ? -10.205 -26.426 -1.830 1.00 37.50 206 LEU A O 1
ATOM 1511 N N . LEU A 1 207 ? -8.842 -27.469 -3.285 1.00 35.00 207 LEU A N 1
ATOM 1512 C CA . LEU A 1 207 ? -9.827 -27.664 -4.358 1.00 35.00 207 LEU A CA 1
ATOM 1513 C C . LEU A 1 207 ? -10.173 -29.140 -4.636 1.00 35.00 207 LEU A C 1
ATOM 1515 O O . LEU A 1 207 ? -10.628 -29.438 -5.736 1.00 35.00 207 LEU A O 1
ATOM 1519 N N . ASP A 1 208 ? -10.034 -30.025 -3.643 1.00 33.25 208 ASP A N 1
ATOM 1520 C CA . ASP A 1 208 ? -10.599 -31.387 -3.666 1.00 33.25 208 ASP A CA 1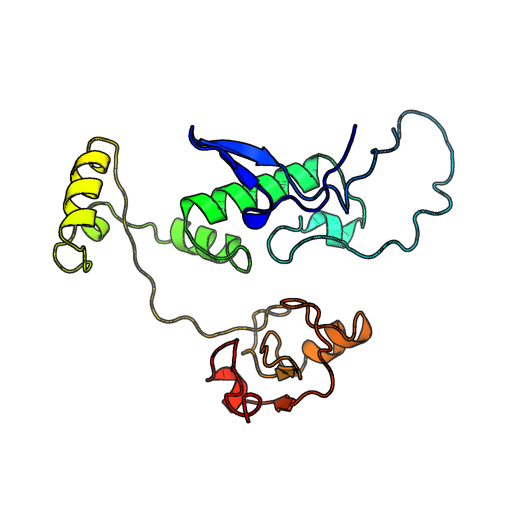
ATOM 1521 C C . ASP A 1 208 ? -11.466 -31.662 -2.424 1.00 33.25 208 ASP A C 1
ATOM 1523 O O . ASP A 1 208 ? -10.987 -31.426 -1.288 1.00 33.25 208 ASP A O 1
#

pLDDT: mean 71.49, std 17.99, range [30.73, 93.81]

Nearest PDB structures (foldseek):
  6m2d-assembly6_F  TM=7.492E-01  e=2.806E-02  Homo sapiens
  2ma6-assembly1_A  TM=7.323E-01  e=2.464E-02  Homo sapiens
  4gfo-assembly1_A  TM=4.854E-01  e=5.184E-03  Homo sapiens
  6k2k-assembly1_A  TM=6.711E-01  e=3.195E-02  Homo sapiens
  8hpb-assembly1_B  TM=5.647E-01  e=2.724E-01  Oryza sativa Japonica Group

Secondary structure (DSSP, 8-state):
-EE-S---GGGEEE-TT--EEE--GGG-EE-----S------S-TT----S-TTTS-HHHHHH----HHHHHHHHHHHHHHHHH---STTHHHHHHHHHHS---HHHHT-TTS---HHHHHHHHHHTTS------------B-TTTSSSB--EE-TTSBEEE-TTTHHHHHTT-SB-TTT-SB-PSP-EESHHHHHS-SB---GGG--

Mean predicted aligned error: 17.44 Å

Sequence (208 aa):
MILHRDVSAGNILLDERGNGYLADVGLARAAEATAGGNQQVSHLSTQRLFGKPGYMDPIIMHDGQASQLTDSYALGITLLVSLTGRGALGLLNACDYALDEPDTAEGIAAADAGWSAAQAEELALVEAAGEVGETAAAEERLCDLCWDAPRSVRFACGHALYCETCAPRVLERDSNCPACRQPALPIVATGRLVAAQTTFCYDDALLD

Organism: Emiliania huxleyi (strain CCMP1516) (NCBI:txid280463)

Solvent-accessible surface area (backbone atoms only — not comparable to full-atom values): 12487 Å² total; per-residue (Å²): 100,75,39,49,54,47,51,41,58,93,26,50,45,68,51,100,84,68,52,77,40,86,46,73,65,89,63,44,42,72,55,78,79,91,71,86,72,96,64,77,84,79,79,74,84,85,74,73,96,68,55,53,80,50,30,58,38,71,63,38,77,74,71,70,58,88,46,72,68,40,40,52,43,5,44,52,40,23,51,50,26,68,76,67,73,46,60,48,63,65,35,67,58,53,50,51,50,43,66,76,52,56,26,38,40,72,52,56,70,36,91,82,67,69,69,50,77,67,53,50,58,54,42,63,65,47,62,78,72,64,79,61,16,70,81,87,76,94,75,79,55,45,8,80,80,74,61,80,42,49,14,14,28,26,25,54,71,32,41,36,53,23,19,74,84,50,43,58,68,51,43,77,76,43,58,42,30,88,89,78,64,42,53,24,62,61,74,71,46,63,43,72,66,44,38,74,45,66,49,66,53,84,73,84,80,79,81,123

InterPro domains:
  IPR000719 Protein kinase domain [PF00069] (2-86)
  IPR000719 Protein kinase domain [PS50011] (1-170)
  IPR001841 Zinc finger, RING-type [PS50089] (143-181)
  IPR008266 Tyrosine-protein kinase, active site [PS00109] (2-14)
  IPR011009 Protein kinase-like domain superfamily [SSF56112] (2-87)
  IPR013083 Zinc finger, RING/FYVE/PHD-type [G3DSA:3.30.40.10] (122-189)
  IPR051348 U-box domain-containing ubiquitin ligases [PTHR45647] (2-126)